Protein AF-X0SKN0-F1 (afdb_monomer)

Sequence (268 aa):
NGTETKIHTSCSQPIGVGSVFGDFEVTAGESEKGGPLCRIGTPPPPDGECAECEGGLTSLTLKYLADPSTTDHIVVTDKGGKKVLFDDTVTGGETFSFVGQDKGGKMGAEIKVYSNGTETKIHTSCSQPIGVGSVFGDFEVTAGESEKGGPLCRIGTPPPPDGECAECEGGLTSLTLKYLADPSTTDHIVVTDKGGGKVLFDDTVTGGETFSFVGQDRGGKMGAEIKVYSNGMETKIHTSCSQPIGVGSIFGDFEVTAGESEKGGPLP

Structure (mmCIF, N/CA/C/O backbone):
data_AF-X0SKN0-F1
#
_entry.id   AF-X0SKN0-F1
#
loop_
_atom_site.group_PDB
_atom_site.id
_atom_site.type_symbol
_atom_site.label_atom_id
_atom_site.label_alt_id
_atom_site.label_comp_id
_atom_site.label_asym_id
_atom_site.label_entity_id
_atom_site.label_seq_id
_atom_site.pdbx_PDB_ins_code
_atom_site.Cartn_x
_atom_site.Cartn_y
_atom_site.Cartn_z
_atom_site.occupancy
_atom_site.B_iso_or_equiv
_atom_site.auth_seq_id
_atom_site.auth_comp_id
_atom_site.auth_asym_id
_atom_site.auth_atom_id
_atom_site.pdbx_PDB_model_num
ATOM 1 N N . ASN A 1 1 ? -7.170 18.247 42.646 1.00 44.16 1 ASN A N 1
ATOM 2 C CA . ASN A 1 1 ? -7.731 17.850 41.340 1.00 44.16 1 ASN A CA 1
ATOM 3 C C . ASN A 1 1 ? -6.837 16.788 40.746 1.00 44.16 1 ASN A C 1
ATOM 5 O O . ASN A 1 1 ? -5.765 17.137 40.279 1.00 44.16 1 ASN A O 1
ATOM 9 N N . GLY A 1 2 ? -7.211 15.515 40.871 1.00 47.25 2 GLY A N 1
ATOM 10 C CA . GLY A 1 2 ? -6.514 14.437 40.170 1.00 47.25 2 GLY A CA 1
ATOM 11 C C . GLY A 1 2 ? -7.077 14.343 38.759 1.00 47.25 2 GLY A C 1
ATOM 12 O O . GLY A 1 2 ? -8.292 14.242 38.604 1.00 47.25 2 GLY A O 1
ATOM 13 N N . THR A 1 3 ? -6.224 14.459 37.750 1.00 55.69 3 THR A N 1
ATOM 14 C CA . THR A 1 3 ? -6.568 14.158 36.361 1.00 55.69 3 THR A CA 1
ATOM 15 C C . THR A 1 3 ? -6.750 12.647 36.226 1.00 55.69 3 THR A C 1
ATOM 17 O O . THR A 1 3 ? -5.889 11.870 36.630 1.00 55.69 3 THR A O 1
ATOM 20 N N . GLU A 1 4 ? -7.910 12.224 35.729 1.00 64.94 4 GLU A N 1
ATOM 21 C CA . GLU A 1 4 ? -8.219 10.817 35.476 1.00 64.94 4 GLU A CA 1
ATOM 22 C C . GLU A 1 4 ? -7.637 10.427 34.110 1.00 64.94 4 GLU A C 1
ATOM 24 O O . GLU A 1 4 ? -8.127 10.880 33.077 1.00 64.94 4 GLU A O 1
ATOM 29 N N . THR A 1 5 ? -6.591 9.601 34.097 1.00 65.81 5 THR A N 1
ATOM 30 C CA . THR A 1 5 ? -6.072 8.995 32.863 1.00 65.81 5 THR A CA 1
ATOM 31 C C . THR A 1 5 ? -6.879 7.741 32.551 1.00 65.81 5 THR A C 1
ATOM 33 O O . THR A 1 5 ? -6.914 6.806 33.352 1.00 65.81 5 THR A O 1
ATOM 36 N N . LYS A 1 6 ? -7.521 7.704 31.380 1.00 69.56 6 LYS A N 1
ATOM 37 C CA . LYS A 1 6 ? -8.265 6.535 30.897 1.00 69.56 6 LYS A CA 1
ATOM 38 C C . LYS A 1 6 ? -7.428 5.793 29.868 1.00 69.56 6 LYS A C 1
ATOM 40 O O . LYS A 1 6 ? -6.974 6.385 28.897 1.00 69.56 6 LYS A O 1
ATOM 45 N N . ILE A 1 7 ? -7.245 4.499 30.098 1.00 65.50 7 ILE A N 1
ATOM 46 C CA . ILE A 1 7 ? -6.566 3.587 29.179 1.00 65.50 7 ILE A CA 1
ATOM 47 C C . ILE A 1 7 ? -7.633 2.636 28.643 1.00 65.50 7 ILE A C 1
ATOM 49 O O . ILE A 1 7 ? -8.263 1.905 29.411 1.00 65.50 7 ILE A O 1
ATOM 53 N N . HIS A 1 8 ? -7.880 2.675 27.337 1.00 56.84 8 HIS A N 1
ATOM 54 C CA . HIS A 1 8 ? -8.876 1.824 26.694 1.00 56.84 8 HIS A CA 1
ATOM 55 C C . HIS A 1 8 ? -8.308 0.406 26.514 1.00 56.84 8 HIS A C 1
ATOM 57 O O . HIS A 1 8 ? -7.532 0.146 25.605 1.00 56.84 8 HIS A O 1
ATOM 63 N N . THR A 1 9 ? -8.699 -0.537 27.377 1.00 56.78 9 THR A N 1
ATOM 64 C CA . THR A 1 9 ? -8.223 -1.940 27.348 1.00 56.78 9 THR A CA 1
ATOM 65 C C . THR A 1 9 ? -9.082 -2.871 26.491 1.00 56.78 9 THR A C 1
ATOM 67 O O . THR A 1 9 ? -8.822 -4.067 26.404 1.00 56.78 9 THR A O 1
ATOM 70 N N . SER A 1 10 ? -10.120 -2.343 25.841 1.00 52.56 10 SER A N 1
ATOM 71 C CA . SER A 1 10 ? -11.044 -3.121 25.007 1.00 52.56 10 SER A CA 1
ATOM 72 C C . SER A 1 10 ? -10.527 -3.389 23.590 1.00 52.56 10 SER A C 1
ATOM 74 O O . SER A 1 10 ? -11.289 -3.888 22.766 1.00 52.56 10 SER A O 1
ATOM 76 N N . CYS A 1 11 ? -9.278 -3.010 23.283 1.00 50.22 11 CYS A N 1
ATOM 77 C CA . CYS A 1 11 ? -8.692 -3.027 21.933 1.00 50.22 11 CYS A CA 1
ATOM 78 C C . CYS A 1 11 ? -9.498 -2.221 20.891 1.00 50.22 11 CYS A C 1
ATOM 80 O O . CYS A 1 11 ? -9.285 -2.364 19.694 1.00 50.22 11 CYS A O 1
ATOM 82 N N . SER A 1 12 ? -10.433 -1.373 21.338 1.00 46.38 12 SER A N 1
ATOM 83 C CA . SER A 1 12 ? -11.205 -0.469 20.470 1.00 46.38 12 SER A CA 1
ATOM 84 C C . SER A 1 12 ? -10.400 0.744 20.002 1.00 46.38 12 SER A C 1
ATOM 86 O O . SER A 1 12 ? -10.791 1.407 19.048 1.00 46.38 12 SER A O 1
ATOM 88 N N . GLN A 1 13 ? -9.279 1.008 20.671 1.00 46.75 13 GLN A N 1
ATOM 89 C CA . GLN A 1 13 ? -8.251 1.965 20.293 1.00 46.75 13 GLN A CA 1
ATOM 90 C C . GLN A 1 13 ? -6.891 1.260 20.396 1.00 46.75 13 GLN A C 1
ATOM 92 O O . GLN A 1 13 ? -6.754 0.356 21.232 1.00 46.75 13 GLN A O 1
ATOM 97 N N . PRO A 1 14 ? -5.902 1.633 19.565 1.00 53.16 14 PRO A N 1
ATOM 98 C CA . PRO A 1 14 ? -4.576 1.028 19.597 1.00 53.16 14 PRO A CA 1
ATOM 99 C C . PRO A 1 14 ? -3.925 1.146 20.973 1.00 53.16 14 PRO A C 1
ATOM 101 O O . PRO A 1 14 ? -3.897 2.216 21.578 1.00 53.16 14 PRO A O 1
ATOM 104 N N . ILE A 1 15 ? -3.364 0.039 21.447 1.00 54.22 15 ILE A N 1
ATOM 105 C CA . ILE A 1 15 ? -2.531 -0.004 22.643 1.00 54.22 15 ILE A CA 1
ATOM 106 C C . ILE A 1 15 ? -1.384 -0.976 22.380 1.00 54.22 15 ILE A C 1
ATOM 108 O O . ILE A 1 15 ? -1.606 -2.119 21.990 1.00 54.22 15 ILE A O 1
ATOM 112 N N . GLY A 1 16 ? -0.155 -0.504 22.543 1.00 59.97 16 GLY A N 1
ATOM 113 C CA . GLY A 1 16 ? 1.061 -1.263 22.280 1.00 59.97 16 GLY A CA 1
ATOM 114 C C . GLY A 1 16 ? 2.186 -0.823 23.206 1.00 59.97 16 GLY A C 1
ATOM 115 O O . GLY A 1 16 ? 2.059 0.162 23.933 1.00 59.97 16 GLY A O 1
ATOM 116 N N . VAL A 1 17 ? 3.307 -1.539 23.190 1.00 55.16 17 VAL A N 1
ATOM 117 C CA . VAL A 1 17 ? 4.497 -1.103 23.930 1.00 55.16 17 VAL A CA 1
ATOM 118 C C . VAL A 1 17 ? 4.959 0.251 23.370 1.00 55.16 17 VAL A C 1
ATOM 120 O O . VAL A 1 17 ? 5.082 0.422 22.158 1.00 55.16 17 VAL A O 1
ATOM 123 N N . GLY A 1 18 ? 5.187 1.230 24.242 1.00 53.19 18 GLY A N 1
ATOM 124 C CA . GLY A 1 18 ? 5.489 2.620 23.897 1.00 53.19 18 GLY A CA 1
ATOM 125 C C . GLY A 1 18 ? 4.272 3.551 23.799 1.00 53.19 18 GLY A C 1
ATOM 126 O O . GLY A 1 18 ? 4.463 4.753 23.648 1.00 53.19 18 GLY A O 1
ATOM 127 N N . SER A 1 19 ? 3.030 3.054 23.904 1.00 66.12 19 SER A N 1
ATOM 128 C CA . SER A 1 19 ? 1.845 3.928 23.959 1.00 66.12 19 SER A CA 1
ATOM 129 C C . SER A 1 19 ? 1.846 4.781 25.231 1.00 66.12 19 SER A C 1
ATOM 131 O O . SER A 1 19 ? 2.038 4.248 26.325 1.00 66.12 19 SER A O 1
ATOM 133 N N . VAL A 1 20 ? 1.580 6.085 25.101 1.00 69.44 20 VAL A N 1
ATOM 134 C CA . VAL A 1 20 ? 1.558 7.036 26.225 1.00 69.44 20 VAL A CA 1
ATOM 135 C C . VAL A 1 20 ? 0.127 7.475 26.538 1.00 69.44 20 VAL A C 1
ATOM 137 O O . VAL A 1 20 ? -0.585 7.968 25.668 1.00 69.44 20 VAL A O 1
ATOM 140 N N . PHE A 1 21 ? -0.287 7.335 27.798 1.00 68.88 21 PHE A N 1
ATOM 141 C CA . PHE A 1 21 ? -1.571 7.800 28.321 1.00 68.88 21 PHE A CA 1
ATOM 142 C C . PHE A 1 21 ? -1.323 8.742 29.504 1.00 68.88 21 PHE A C 1
ATOM 144 O O . PHE A 1 21 ? -1.021 8.303 30.617 1.00 68.88 21 PHE A O 1
ATOM 151 N N . GLY A 1 22 ? -1.446 10.052 29.278 1.00 76.81 22 GLY A N 1
ATOM 152 C CA . GLY A 1 22 ? -1.053 11.055 30.272 1.00 76.81 22 GLY A CA 1
ATOM 153 C C . GLY A 1 22 ? 0.434 10.922 30.619 1.00 76.81 22 GLY A C 1
ATOM 154 O O . GLY A 1 22 ? 1.275 10.995 29.732 1.00 76.81 22 GLY A O 1
ATOM 155 N N . ASP A 1 23 ? 0.743 10.674 31.893 1.00 77.81 23 ASP A N 1
ATOM 156 C CA . ASP A 1 23 ? 2.120 10.520 32.391 1.00 77.81 23 ASP A CA 1
ATOM 157 C 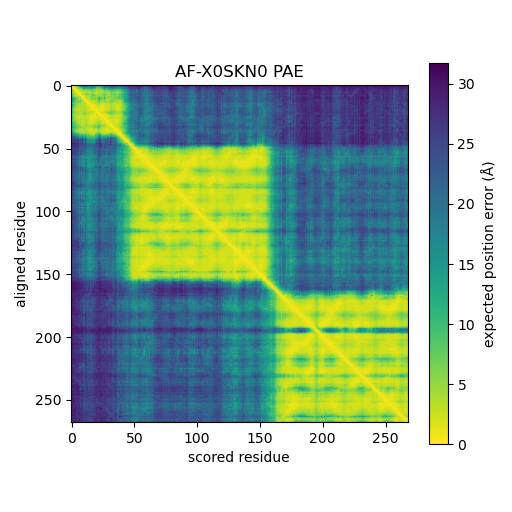C . ASP A 1 23 ? 2.635 9.061 32.355 1.00 77.81 23 ASP A C 1
ATOM 159 O O . ASP A 1 23 ? 3.695 8.764 32.908 1.00 77.81 23 ASP A O 1
ATOM 163 N N . PHE A 1 24 ? 1.879 8.127 31.762 1.00 66.50 24 PHE A N 1
ATOM 164 C CA . PHE A 1 24 ? 2.184 6.692 31.785 1.00 66.50 24 PHE A CA 1
ATOM 165 C C . PHE A 1 24 ? 2.519 6.149 30.398 1.00 66.50 24 PHE A C 1
ATOM 167 O O . PHE A 1 24 ? 1.773 6.376 29.452 1.00 66.50 24 PHE A O 1
ATOM 174 N N . GLU A 1 25 ? 3.590 5.360 30.303 1.00 69.88 25 GLU A N 1
ATOM 175 C CA . GLU A 1 25 ? 3.977 4.608 29.105 1.00 69.88 25 GLU A CA 1
ATOM 176 C C . GLU A 1 25 ? 3.678 3.114 29.297 1.00 69.88 25 GLU A C 1
ATOM 178 O O . GLU A 1 25 ? 3.999 2.520 30.331 1.00 69.88 25 GLU A O 1
ATOM 183 N N . VAL A 1 26 ? 3.080 2.487 28.287 1.00 66.06 26 VAL A N 1
ATOM 184 C CA . VAL A 1 26 ? 2.870 1.039 28.243 1.00 66.06 26 VAL A CA 1
ATOM 185 C C . VAL A 1 26 ? 4.205 0.356 27.953 1.00 66.06 26 VAL A C 1
ATOM 187 O O . VAL A 1 26 ? 4.740 0.465 26.858 1.00 66.06 26 VAL A O 1
ATOM 190 N N . THR A 1 27 ? 4.756 -0.379 28.917 1.00 59.44 27 THR A N 1
ATOM 191 C CA . THR A 1 27 ? 6.060 -1.057 28.764 1.00 59.44 27 THR A CA 1
ATOM 192 C C . THR A 1 27 ? 5.947 -2.545 28.420 1.00 59.44 27 THR A C 1
ATOM 194 O O . THR A 1 27 ? 6.915 -3.133 27.943 1.00 59.44 27 THR A O 1
ATOM 197 N N . ALA A 1 28 ? 4.772 -3.148 28.631 1.00 52.78 28 ALA A N 1
ATOM 198 C CA . ALA A 1 28 ? 4.413 -4.518 28.257 1.00 52.78 28 ALA A CA 1
ATOM 199 C C . ALA A 1 28 ? 2.884 -4.710 28.348 1.00 52.78 28 ALA A C 1
ATOM 201 O O . ALA A 1 28 ? 2.211 -3.987 29.084 1.00 52.78 28 ALA A O 1
ATOM 202 N N . GLY A 1 29 ? 2.342 -5.710 27.653 1.00 56.25 29 GLY A N 1
ATOM 203 C CA . GLY A 1 29 ? 0.956 -6.167 27.802 1.00 56.25 29 GLY A CA 1
ATOM 204 C C . GLY A 1 29 ? 0.677 -7.386 26.925 1.00 56.25 29 GLY A C 1
ATOM 205 O O . GLY A 1 29 ? 1.518 -7.753 26.113 1.00 56.25 29 GLY A O 1
ATOM 206 N N . GLU A 1 30 ? -0.490 -8.007 27.075 1.00 48.72 30 GLU A N 1
ATOM 207 C CA . GLU A 1 30 ? -0.911 -9.166 26.278 1.00 48.72 30 GLU A CA 1
ATOM 208 C C . GLU A 1 30 ? -2.415 -9.072 25.983 1.00 48.72 30 GLU A C 1
ATOM 210 O O . GLU A 1 30 ? -3.206 -8.695 26.850 1.00 48.72 30 GLU A O 1
ATOM 215 N N . SER A 1 31 ? -2.802 -9.382 24.748 1.00 48.69 31 SER A N 1
ATOM 216 C CA . SER A 1 31 ? -4.187 -9.513 24.305 1.00 48.69 31 SER A CA 1
ATOM 217 C C . SER A 1 31 ? -4.683 -10.937 24.541 1.00 48.69 31 SER A C 1
ATOM 219 O O . SER A 1 31 ? -3.979 -11.900 24.251 1.00 48.69 31 SER A O 1
ATOM 221 N N . GLU A 1 32 ? -5.939 -11.079 24.977 1.00 42.44 32 GLU A N 1
ATOM 222 C CA . GLU A 1 32 ? -6.577 -12.382 25.234 1.00 42.44 32 GLU A CA 1
ATOM 223 C C . GLU A 1 32 ? -6.526 -13.326 24.019 1.00 42.44 32 GLU A C 1
ATOM 225 O O . GLU A 1 32 ? -6.473 -14.543 24.178 1.00 42.44 32 GLU A O 1
ATOM 230 N N . LYS A 1 33 ? -6.552 -12.769 22.802 1.00 44.50 33 LYS A N 1
ATOM 231 C CA . LYS A 1 33 ? -6.517 -13.541 21.548 1.00 44.50 33 LYS A CA 1
ATOM 232 C C . LYS A 1 33 ? -5.361 -13.176 20.621 1.00 44.50 33 LYS A C 1
ATOM 234 O O . LYS A 1 33 ? -5.070 -13.954 19.724 1.00 44.50 33 LYS A O 1
ATOM 239 N N . GLY A 1 34 ? -4.751 -12.008 20.819 1.00 42.84 34 GLY A N 1
ATOM 240 C CA . GLY A 1 34 ? -3.681 -11.483 19.964 1.00 42.84 34 GLY A CA 1
ATOM 241 C C . GLY A 1 34 ? -2.270 -11.696 20.511 1.00 42.84 34 GLY A C 1
ATOM 242 O O . GLY A 1 34 ? -1.317 -11.280 19.869 1.00 42.84 34 GLY A O 1
ATOM 243 N N . GLY A 1 35 ? -2.112 -12.308 21.690 1.00 47.38 35 GLY A N 1
ATOM 244 C CA . GLY A 1 35 ? -0.790 -12.503 22.286 1.00 47.38 35 GLY A CA 1
ATOM 245 C C . GLY A 1 35 ? -0.130 -11.185 22.724 1.00 47.38 35 GLY A C 1
ATOM 246 O O . GLY A 1 35 ? -0.832 -10.198 22.974 1.00 47.38 35 GLY A O 1
ATOM 247 N N . PRO A 1 36 ? 1.203 -11.159 22.917 1.00 45.44 36 PRO A N 1
ATOM 248 C CA . PRO A 1 36 ? 1.911 -10.008 23.476 1.00 45.44 36 PRO A CA 1
ATOM 249 C C . PRO A 1 36 ? 1.700 -8.725 22.664 1.00 45.44 36 PRO A C 1
ATOM 251 O O . PRO A 1 36 ? 1.782 -8.732 21.441 1.00 45.44 36 PRO A O 1
ATOM 254 N N . LEU A 1 37 ? 1.489 -7.598 23.347 1.00 50.62 37 LEU A N 1
ATOM 255 C CA . LEU A 1 37 ? 1.414 -6.285 22.715 1.00 50.62 37 LEU A CA 1
ATOM 256 C C . LEU A 1 37 ? 2.763 -5.949 22.067 1.00 50.62 37 LEU A C 1
ATOM 258 O O . LEU A 1 37 ? 3.792 -5.883 22.742 1.00 50.62 37 LEU A O 1
ATOM 262 N N . CYS A 1 38 ? 2.756 -5.701 20.761 1.00 50.91 38 CYS A N 1
ATOM 263 C CA . CYS A 1 38 ? 3.938 -5.251 20.034 1.00 50.91 38 CYS A CA 1
ATOM 264 C C . CYS A 1 38 ? 4.231 -3.771 20.308 1.00 50.91 38 CYS A C 1
ATOM 266 O O . CYS A 1 38 ? 3.360 -3.014 20.751 1.00 50.91 38 CYS A O 1
ATOM 268 N N . ARG A 1 39 ? 5.465 -3.335 20.021 1.00 48.47 39 ARG A N 1
ATOM 269 C CA . ARG A 1 39 ? 5.794 -1.907 20.043 1.00 48.47 39 ARG A CA 1
ATOM 270 C C . ARG A 1 39 ? 5.063 -1.211 18.902 1.00 48.47 39 ARG A C 1
ATOM 272 O O . ARG A 1 39 ? 5.079 -1.712 17.773 1.00 48.47 39 ARG A O 1
ATOM 279 N N . ILE A 1 40 ? 4.463 -0.056 19.168 1.00 49.50 40 ILE A N 1
ATOM 280 C CA . ILE A 1 40 ? 3.946 0.776 18.077 1.00 49.50 40 ILE A CA 1
ATOM 281 C C . ILE A 1 40 ? 5.147 1.211 17.221 1.00 49.50 40 ILE A C 1
ATOM 283 O O . ILE A 1 40 ? 6.126 1.738 17.747 1.00 49.50 40 ILE A O 1
ATOM 287 N N . GLY A 1 41 ? 5.112 0.886 15.924 1.00 45.31 41 GLY A N 1
ATOM 288 C CA . GLY A 1 41 ? 6.206 1.149 14.980 1.00 45.31 41 GLY A CA 1
ATOM 289 C C . GLY A 1 41 ? 7.328 0.097 14.914 1.00 45.31 41 GLY A C 1
ATOM 290 O O . GLY A 1 41 ? 8.400 0.405 14.396 1.00 45.31 41 GLY A O 1
ATOM 291 N N . THR A 1 42 ? 7.142 -1.132 15.424 1.00 40.78 42 THR A N 1
ATOM 292 C CA . THR A 1 42 ? 8.129 -2.215 15.187 1.00 40.78 42 THR A CA 1
ATOM 293 C C . THR A 1 42 ? 8.034 -2.734 13.743 1.00 40.78 42 THR A C 1
ATOM 295 O O . THR A 1 42 ? 6.914 -2.931 13.270 1.00 40.78 42 THR A O 1
ATOM 298 N N . PRO A 1 43 ? 9.160 -2.997 13.044 1.00 44.47 43 PRO A N 1
ATOM 299 C CA . PRO A 1 43 ? 9.149 -3.714 11.767 1.00 44.47 43 PRO A CA 1
ATOM 300 C C . PRO A 1 43 ? 8.507 -5.109 11.905 1.00 44.47 43 PRO A C 1
ATOM 302 O O . PRO A 1 43 ? 8.499 -5.659 13.011 1.00 44.47 43 PRO A O 1
ATOM 305 N N . PRO A 1 44 ? 7.965 -5.665 10.801 1.00 46.19 44 PRO A N 1
ATOM 306 C CA . PRO A 1 44 ? 7.206 -6.913 10.814 1.00 46.19 44 PRO A CA 1
ATOM 307 C C . PRO A 1 44 ? 8.006 -8.088 11.403 1.00 46.19 44 PRO A C 1
ATOM 309 O O . PRO A 1 44 ? 9.243 -8.050 11.399 1.00 46.19 44 PRO A O 1
ATOM 312 N N . PRO A 1 45 ? 7.316 -9.132 11.909 1.00 44.94 45 PRO A N 1
ATOM 313 C CA . PRO A 1 45 ? 7.966 -10.327 12.432 1.00 44.94 45 PRO A CA 1
ATOM 314 C C . PRO A 1 45 ? 8.917 -10.922 11.382 1.00 44.94 45 PRO A C 1
ATOM 316 O O . PRO A 1 45 ? 8.596 -10.888 10.194 1.00 44.94 45 PRO A O 1
ATOM 319 N N . PRO A 1 46 ? 10.076 -11.466 11.788 1.00 44.19 46 PRO A N 1
ATOM 320 C CA . PRO A 1 46 ? 11.014 -12.080 10.856 1.00 44.19 46 PRO A CA 1
ATOM 321 C C . PRO A 1 46 ? 10.368 -13.296 10.174 1.00 44.19 46 PRO A C 1
ATOM 323 O O . PRO A 1 46 ? 10.064 -14.261 10.865 1.00 44.19 46 PRO A O 1
ATOM 326 N N . ASP A 1 47 ? 10.151 -13.193 8.856 1.00 48.12 47 ASP A N 1
ATOM 327 C CA . ASP A 1 47 ? 9.951 -14.162 7.750 1.00 48.12 47 ASP A CA 1
ATOM 328 C C . ASP A 1 47 ? 9.455 -15.611 8.013 1.00 48.12 47 ASP A C 1
ATOM 330 O O . ASP A 1 47 ? 9.576 -16.469 7.142 1.00 48.12 47 ASP A O 1
ATOM 334 N N . GLY A 1 48 ? 8.874 -15.921 9.171 1.00 49.38 48 GLY A N 1
ATOM 335 C CA . GLY A 1 48 ? 8.407 -17.266 9.534 1.00 49.38 48 GLY A CA 1
ATOM 336 C C . GLY A 1 48 ? 6.961 -17.342 10.025 1.00 49.38 48 GLY A C 1
ATOM 337 O O . GLY A 1 48 ? 6.446 -18.444 10.183 1.00 49.38 48 GLY A O 1
ATOM 338 N N . GLU A 1 49 ? 6.299 -16.206 10.263 1.00 63.81 49 GLU A N 1
ATOM 339 C CA . GLU A 1 49 ? 4.932 -16.148 10.815 1.00 63.81 49 GLU A CA 1
ATOM 340 C C . GLU A 1 49 ? 4.084 -15.033 10.176 1.00 63.81 49 GLU A C 1
ATOM 342 O O . GLU A 1 49 ? 3.239 -14.423 10.827 1.00 63.81 49 GLU A O 1
ATOM 347 N N . CYS A 1 50 ? 4.326 -14.722 8.904 1.00 69.12 50 CYS A N 1
ATOM 348 C CA . CYS A 1 50 ? 3.413 -13.895 8.122 1.00 69.12 50 CYS A CA 1
ATOM 349 C C . CYS A 1 50 ? 2.747 -14.753 7.043 1.00 69.12 50 CYS A C 1
ATOM 351 O O . CYS A 1 50 ? 3.314 -15.757 6.606 1.00 69.12 50 CYS A O 1
ATOM 353 N N . ALA A 1 51 ? 1.562 -14.353 6.595 1.00 68.62 51 ALA A N 1
ATOM 354 C CA . ALA A 1 51 ? 0.905 -14.955 5.446 1.00 68.62 51 ALA A CA 1
ATOM 355 C C . ALA A 1 51 ? 0.297 -13.888 4.533 1.00 68.62 51 ALA A C 1
ATOM 357 O O . ALA A 1 51 ? 0.172 -12.707 4.882 1.00 68.62 51 ALA A O 1
ATOM 358 N N . GLU A 1 52 ? -0.109 -14.330 3.346 1.00 73.56 52 GLU A N 1
ATOM 359 C CA . GLU A 1 52 ? -1.001 -13.557 2.494 1.00 73.56 52 GLU A CA 1
ATOM 360 C C . GLU A 1 52 ? -2.328 -13.280 3.214 1.00 73.56 52 GLU A C 1
ATOM 362 O O . GLU A 1 52 ? -2.770 -14.010 4.107 1.00 73.56 52 GLU A O 1
ATOM 367 N N . CYS A 1 53 ? -2.982 -12.192 2.814 1.00 79.31 53 CYS A N 1
ATOM 368 C CA . CYS A 1 53 ? -4.276 -11.821 3.360 1.00 79.31 53 CYS A CA 1
ATOM 369 C C . CYS A 1 53 ? -5.298 -12.938 3.081 1.00 79.31 53 CYS A C 1
ATOM 371 O O . CYS A 1 53 ? -5.641 -13.189 1.928 1.00 79.31 53 CYS A O 1
ATOM 373 N N . GLU A 1 54 ? -5.864 -13.553 4.125 1.00 79.38 54 GLU A N 1
ATOM 374 C CA . GLU A 1 54 ? -6.956 -14.520 3.975 1.00 79.38 54 GLU A CA 1
ATOM 375 C C . GLU A 1 54 ? -8.109 -14.251 4.958 1.00 79.38 54 GLU A C 1
ATOM 377 O O . GLU A 1 54 ? -7.925 -14.004 6.150 1.00 79.38 54 GLU A O 1
ATOM 382 N N . GLY A 1 55 ? -9.350 -14.325 4.465 1.00 80.50 55 GLY A N 1
ATOM 383 C CA . GLY A 1 55 ? -10.557 -14.198 5.293 1.00 80.50 55 GLY A CA 1
ATOM 384 C C . GLY A 1 55 ? -10.983 -12.759 5.606 1.00 80.50 55 GLY A C 1
ATOM 385 O O . GLY A 1 55 ? -12.044 -12.558 6.201 1.00 80.50 55 GLY A O 1
ATOM 386 N N . GLY A 1 56 ? -10.234 -11.767 5.133 1.00 85.81 56 GLY A N 1
ATOM 387 C CA . GLY A 1 56 ? -10.467 -10.343 5.367 1.00 85.81 56 GLY A CA 1
ATOM 388 C C . GLY A 1 56 ? -9.643 -9.808 6.535 1.00 85.81 56 GLY A C 1
ATOM 389 O O . GLY A 1 56 ? -9.344 -10.535 7.482 1.00 85.81 56 GLY A O 1
ATOM 390 N N . LEU A 1 57 ? -9.292 -8.527 6.462 1.00 90.12 57 LEU A N 1
ATOM 391 C CA . LEU A 1 57 ? -8.453 -7.865 7.453 1.00 90.12 57 LEU A CA 1
ATOM 392 C C . LEU A 1 57 ? -9.196 -7.613 8.759 1.00 90.12 57 LEU A C 1
ATOM 394 O O . LEU A 1 57 ? -10.365 -7.207 8.767 1.00 90.12 57 LEU A O 1
ATOM 398 N N . THR A 1 58 ? -8.480 -7.828 9.855 1.00 87.38 58 THR A N 1
ATOM 399 C CA . THR A 1 58 ? -8.919 -7.599 11.232 1.00 87.38 58 THR A CA 1
ATOM 400 C C . THR A 1 58 ? -8.188 -6.422 11.872 1.00 87.38 58 THR A C 1
ATOM 402 O O . THR A 1 58 ? -8.797 -5.690 12.654 1.00 87.38 58 THR A O 1
ATOM 405 N N . SER A 1 59 ? -6.931 -6.174 11.490 1.00 88.75 59 SER A N 1
ATOM 406 C CA . SER A 1 59 ? -6.141 -5.009 11.909 1.00 88.75 59 SER A CA 1
ATOM 407 C C . SER A 1 59 ? -5.314 -4.441 10.748 1.00 88.75 59 SER A C 1
ATOM 409 O O . SER A 1 59 ? -4.940 -5.163 9.823 1.00 88.75 59 SER A O 1
ATOM 411 N N . LEU A 1 60 ? -5.047 -3.136 10.789 1.00 86.94 60 LEU A N 1
ATOM 412 C CA . LEU A 1 60 ? -4.133 -2.435 9.888 1.00 86.94 60 LEU A CA 1
ATOM 413 C C . LEU A 1 60 ? -3.399 -1.353 10.670 1.00 86.94 60 LEU A C 1
ATOM 415 O O . LEU A 1 60 ? -3.990 -0.674 11.511 1.00 86.94 60 LEU A O 1
ATOM 419 N N . THR A 1 61 ? -2.130 -1.173 10.330 1.00 87.81 61 THR A N 1
ATOM 420 C CA . THR A 1 61 ? -1.309 -0.032 10.725 1.00 87.81 61 THR A CA 1
ATOM 421 C C . THR A 1 61 ? -0.878 0.692 9.467 1.00 87.81 61 THR A C 1
ATOM 423 O O . THR A 1 61 ? -0.262 0.095 8.582 1.00 87.81 61 THR A O 1
ATOM 426 N N . LEU A 1 62 ? -1.198 1.978 9.394 1.00 88.19 62 LEU A N 1
ATOM 427 C CA . LEU A 1 62 ? -0.823 2.853 8.296 1.00 88.19 62 LEU A CA 1
ATOM 428 C C . LEU A 1 62 ? 0.205 3.871 8.780 1.00 88.19 62 LEU A C 1
ATOM 430 O O . LEU A 1 62 ? 0.116 4.359 9.903 1.00 88.19 62 LEU A O 1
ATOM 434 N N . LYS A 1 63 ? 1.165 4.202 7.925 1.00 88.56 63 LYS A N 1
ATOM 435 C CA . LYS A 1 63 ? 2.043 5.360 8.065 1.00 88.56 63 LYS A CA 1
ATOM 436 C C . LYS A 1 63 ? 1.518 6.475 7.179 1.00 88.56 63 LYS A C 1
ATOM 438 O O . LYS A 1 63 ? 1.282 6.238 5.998 1.00 88.56 63 LYS A O 1
ATOM 443 N N . TYR A 1 64 ? 1.356 7.671 7.732 1.00 92.69 64 TYR A N 1
ATOM 444 C CA . TYR A 1 64 ? 1.029 8.854 6.944 1.00 92.69 64 TYR A CA 1
ATOM 445 C C . TYR A 1 64 ? 2.302 9.382 6.275 1.00 92.69 64 TYR A C 1
ATOM 447 O O . TYR A 1 64 ? 3.264 9.725 6.954 1.00 92.69 64 TYR A O 1
ATOM 455 N N . LEU A 1 65 ? 2.339 9.415 4.946 1.00 85.38 65 LEU A N 1
ATOM 456 C CA . LEU A 1 65 ? 3.534 9.728 4.154 1.00 85.38 65 LEU A CA 1
ATOM 457 C C . LEU A 1 65 ? 3.753 11.231 3.917 1.00 85.38 65 LEU A C 1
ATOM 459 O O . LEU A 1 65 ? 4.679 11.606 3.201 1.00 85.38 65 LEU A O 1
ATOM 463 N N . ALA A 1 66 ? 2.941 12.101 4.520 1.00 84.31 66 ALA A N 1
ATOM 464 C CA . ALA A 1 66 ? 3.156 13.542 4.440 1.00 84.31 66 ALA A CA 1
ATOM 465 C C . ALA A 1 66 ? 4.470 13.985 5.111 1.00 84.31 66 ALA A C 1
ATOM 467 O O . ALA A 1 66 ? 5.065 13.267 5.921 1.00 84.31 66 ALA A O 1
ATOM 468 N N . ASP A 1 67 ? 4.899 15.211 4.798 1.00 87.88 67 ASP A N 1
ATOM 469 C CA . ASP A 1 67 ? 6.063 15.838 5.427 1.00 87.88 67 ASP A CA 1
ATOM 470 C C . ASP A 1 67 ? 5.911 15.870 6.965 1.00 87.88 67 ASP A C 1
ATOM 472 O O . ASP A 1 67 ? 4.826 16.211 7.443 1.00 87.88 67 ASP A O 1
ATOM 476 N N . PRO A 1 68 ? 6.963 15.588 7.760 1.00 84.62 68 PRO A N 1
ATOM 477 C CA . PRO A 1 68 ? 6.882 15.559 9.226 1.00 84.62 68 PRO A CA 1
ATOM 478 C C . PRO A 1 68 ? 6.452 16.859 9.916 1.00 84.62 68 PRO A C 1
ATOM 480 O O . PRO A 1 68 ? 6.159 16.853 11.109 1.00 84.62 68 PRO A O 1
ATOM 483 N N . SER A 1 69 ? 6.435 17.987 9.205 1.00 87.94 69 SER A N 1
ATOM 484 C CA . SER A 1 69 ? 5.877 19.255 9.690 1.00 87.94 69 SER A CA 1
ATOM 485 C C . SER A 1 69 ? 4.380 19.425 9.401 1.00 87.94 69 SER A C 1
ATOM 487 O O . SER A 1 69 ? 3.769 20.388 9.867 1.00 87.94 69 SER A O 1
ATOM 489 N N . THR A 1 70 ? 3.784 18.505 8.641 1.00 89.38 70 THR A N 1
ATOM 490 C CA . THR A 1 70 ? 2.361 18.487 8.296 1.00 89.38 70 THR A CA 1
ATOM 491 C C . THR A 1 70 ? 1.590 17.697 9.339 1.00 89.38 70 THR A C 1
ATOM 493 O O . THR A 1 70 ? 1.940 16.567 9.656 1.00 89.38 70 THR A O 1
ATOM 496 N N . THR A 1 71 ? 0.496 18.264 9.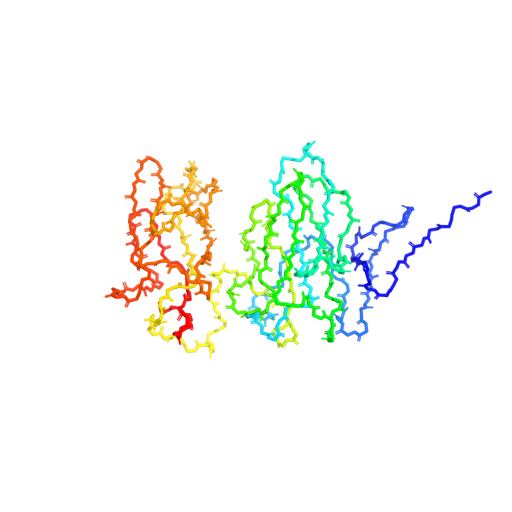826 1.00 91.81 71 THR A N 1
ATOM 497 C CA . THR A 1 71 ? -0.430 17.592 10.736 1.00 91.81 71 THR A CA 1
ATOM 498 C C . THR A 1 71 ? -1.822 17.658 10.126 1.00 91.81 71 THR A C 1
ATOM 500 O O . THR A 1 71 ? -2.231 18.723 9.661 1.00 91.81 71 THR A O 1
ATOM 503 N N . ASP A 1 72 ? -2.538 16.537 10.114 1.00 93.06 72 ASP A N 1
ATOM 504 C CA . ASP A 1 72 ? -3.867 16.444 9.511 1.00 93.06 72 ASP A CA 1
ATOM 505 C C . ASP A 1 72 ? -4.832 15.626 10.374 1.00 93.06 72 ASP A C 1
ATOM 507 O O . ASP A 1 72 ? -4.422 14.787 11.174 1.00 93.06 72 ASP A O 1
ATOM 511 N N . HIS A 1 73 ? -6.127 15.889 10.219 1.00 94.75 73 HIS A N 1
ATOM 512 C CA . HIS A 1 73 ? -7.192 15.126 10.854 1.00 94.75 73 HIS A CA 1
ATOM 513 C C . HIS A 1 73 ? -7.573 13.940 9.967 1.00 94.75 73 HIS A C 1
ATOM 515 O O . HIS A 1 73 ? -8.170 14.110 8.903 1.00 94.75 73 HIS A O 1
ATOM 521 N N . ILE A 1 74 ? -7.219 12.734 10.412 1.00 93.81 74 ILE A N 1
ATOM 522 C CA . ILE A 1 74 ? -7.440 11.494 9.675 1.00 93.81 74 ILE A CA 1
ATOM 523 C C . ILE A 1 74 ? -8.660 10.772 10.231 1.00 93.81 74 ILE A C 1
ATOM 525 O O . ILE A 1 74 ? -8.720 10.430 11.413 1.00 93.81 74 ILE A O 1
ATOM 529 N N . VAL A 1 75 ? -9.600 10.451 9.340 1.00 95.56 75 VAL A N 1
ATOM 530 C CA . VAL A 1 75 ? -10.785 9.655 9.676 1.00 95.56 75 VAL A CA 1
ATOM 531 C C . VAL A 1 75 ? -10.832 8.399 8.817 1.00 95.56 75 VAL A C 1
ATOM 533 O O . VAL A 1 75 ? -10.899 8.473 7.591 1.00 95.56 75 VAL A O 1
ATOM 536 N N . VAL A 1 76 ? -10.854 7.230 9.453 1.00 95.56 76 VAL A N 1
ATOM 537 C CA . VAL A 1 76 ? -11.026 5.936 8.785 1.00 95.56 76 VAL A CA 1
ATOM 538 C C . VAL A 1 76 ? -12.424 5.412 9.052 1.00 95.56 76 VAL A C 1
ATOM 540 O O . VAL A 1 76 ? -12.852 5.293 10.201 1.00 95.56 76 VAL A O 1
ATOM 543 N N . THR A 1 77 ? -13.135 5.044 7.991 1.00 94.50 77 THR A N 1
ATOM 544 C CA . THR A 1 77 ? -14.488 4.489 8.074 1.00 94.50 77 THR A CA 1
ATOM 545 C C . THR A 1 77 ? -14.632 3.189 7.297 1.00 94.50 77 THR A C 1
ATOM 547 O O . THR A 1 77 ? -13.832 2.879 6.414 1.00 94.50 77 THR A O 1
ATOM 550 N N . ASP A 1 78 ? -15.675 2.420 7.607 1.00 91.69 78 ASP A N 1
ATOM 551 C CA . ASP A 1 78 ? -16.101 1.309 6.758 1.00 91.69 78 ASP A CA 1
ATOM 552 C C . ASP A 1 78 ? -16.568 1.798 5.374 1.00 91.69 78 ASP A C 1
ATOM 554 O O . ASP A 1 78 ? -16.877 2.972 5.168 1.00 91.69 78 ASP A O 1
ATOM 558 N N . LYS A 1 79 ? -16.713 0.876 4.415 1.00 86.69 79 LYS A N 1
ATOM 559 C CA . LYS A 1 79 ? -17.229 1.165 3.063 1.00 86.69 79 LYS A CA 1
ATOM 560 C C . LYS A 1 79 ? -18.480 2.056 3.041 1.00 86.69 79 LYS A C 1
ATOM 562 O O . LYS A 1 79 ? -18.667 2.847 2.114 1.00 86.69 79 LYS A O 1
ATOM 567 N N . GLY A 1 80 ? -19.372 1.882 4.019 1.00 84.81 80 GLY A N 1
ATOM 568 C CA . GLY A 1 80 ? -20.629 2.617 4.123 1.00 84.81 80 GLY A CA 1
ATOM 569 C C . GLY A 1 80 ? -20.526 3.998 4.773 1.00 84.81 80 GLY A C 1
ATOM 570 O O . GLY A 1 80 ? -21.528 4.712 4.752 1.00 84.81 80 GLY A O 1
ATOM 571 N N . GLY A 1 81 ? -19.382 4.361 5.361 1.00 86.56 81 GLY A N 1
ATOM 572 C CA . GLY A 1 81 ? -19.217 5.578 6.160 1.00 86.56 81 GLY A CA 1
ATOM 573 C C . GLY A 1 81 ? -20.051 5.586 7.448 1.00 86.56 81 GLY A C 1
ATOM 574 O O . GLY A 1 81 ? -20.344 6.647 7.989 1.00 86.56 81 GLY A O 1
ATOM 575 N N . LYS A 1 82 ? -20.516 4.420 7.908 1.00 86.06 82 LYS A N 1
ATOM 576 C CA . LYS A 1 82 ? -21.405 4.273 9.073 1.00 86.06 82 LYS A CA 1
ATOM 577 C C . LYS A 1 82 ? -20.639 3.973 10.351 1.00 86.06 82 LYS A C 1
ATOM 579 O O . LYS A 1 82 ? -21.142 4.269 11.433 1.00 86.06 82 LYS A O 1
ATOM 584 N N . LYS A 1 83 ? -19.477 3.334 10.233 1.00 89.38 83 LYS A N 1
ATOM 585 C CA . LYS A 1 83 ? -18.613 2.969 11.352 1.00 89.38 83 LYS A CA 1
ATOM 586 C C . LYS A 1 83 ? -17.290 3.690 11.208 1.00 89.38 83 LYS A C 1
ATOM 588 O O . LYS A 1 83 ? -16.642 3.571 10.174 1.00 89.38 83 LYS A O 1
ATOM 593 N N . VAL A 1 84 ? -16.904 4.399 12.258 1.00 92.25 84 VAL A N 1
ATOM 594 C CA . VAL A 1 84 ? -15.599 5.044 12.370 1.00 92.25 84 VAL A CA 1
ATOM 595 C C . VAL A 1 84 ? -14.655 4.058 13.052 1.00 92.25 84 VAL A C 1
ATOM 597 O O . VAL A 1 84 ? -14.929 3.593 14.160 1.00 92.25 84 VAL A O 1
ATOM 600 N N . LEU A 1 85 ? -13.588 3.690 12.349 1.00 89.06 85 LEU A N 1
ATOM 601 C CA . LEU A 1 85 ? -12.542 2.779 12.816 1.00 89.06 85 LEU A CA 1
ATOM 602 C C . LEU A 1 85 ? -11.374 3.549 13.448 1.00 89.06 85 LEU A C 1
ATOM 604 O O . LEU A 1 85 ? -10.727 3.028 14.350 1.00 89.06 85 LEU A O 1
ATOM 608 N N . PHE A 1 86 ? -11.136 4.779 12.987 1.00 94.06 86 PHE A N 1
ATOM 609 C CA . PHE A 1 86 ? -10.119 5.698 13.492 1.00 94.06 86 PHE A CA 1
ATOM 610 C C . PHE A 1 86 ? -10.565 7.145 13.251 1.00 94.06 86 PHE A C 1
ATOM 612 O O . PHE A 1 86 ? -11.192 7.420 12.229 1.00 94.06 86 PHE A O 1
ATOM 619 N N . ASP A 1 87 ? -10.260 8.044 14.180 1.00 94.44 87 ASP A N 1
ATOM 620 C CA . ASP A 1 87 ? -10.583 9.473 14.117 1.00 94.44 87 ASP A CA 1
ATOM 621 C C . ASP A 1 87 ? -9.621 10.202 15.056 1.00 94.44 87 ASP A C 1
ATOM 623 O O . ASP A 1 87 ? -9.836 10.228 16.269 1.00 94.44 87 ASP A O 1
ATOM 627 N N . ASP A 1 88 ? -8.509 10.689 14.504 1.00 92.44 88 ASP A N 1
ATOM 628 C CA . ASP A 1 88 ? -7.509 11.425 15.275 1.00 92.44 88 ASP A CA 1
ATOM 629 C C . ASP A 1 88 ? -6.656 12.336 14.386 1.00 92.44 88 ASP A C 1
ATOM 631 O O . ASP A 1 88 ? -6.699 12.291 13.156 1.00 92.44 88 ASP A O 1
ATOM 635 N N . THR A 1 89 ? -5.874 13.192 15.028 1.00 90.62 89 THR A N 1
ATOM 636 C CA . THR A 1 89 ? -4.877 14.035 14.382 1.00 90.62 89 THR A CA 1
ATOM 637 C C . THR A 1 89 ? -3.557 13.280 14.260 1.00 90.62 89 THR A C 1
ATOM 639 O O . THR A 1 89 ? -3.031 12.801 15.259 1.00 90.62 89 THR A O 1
ATOM 642 N N . VAL A 1 90 ? -3.007 13.205 13.050 1.00 89.69 90 VAL A N 1
ATOM 643 C CA . VAL A 1 90 ? -1.788 12.449 12.735 1.00 89.69 90 VAL A CA 1
ATOM 644 C C . VAL A 1 90 ? -0.789 13.367 12.042 1.00 89.69 90 VAL A C 1
ATOM 646 O O . VAL A 1 90 ? -1.142 14.151 11.156 1.00 89.69 90 VAL A O 1
ATOM 649 N N . THR A 1 91 ? 0.471 13.283 12.454 1.00 91.19 91 THR A N 1
ATOM 650 C CA . THR A 1 91 ? 1.568 14.049 11.849 1.00 91.19 91 THR A CA 1
ATOM 651 C C . THR A 1 91 ? 2.219 13.253 10.717 1.00 91.19 91 THR A C 1
ATOM 653 O O . THR A 1 91 ? 2.227 12.024 10.725 1.00 91.19 91 THR A O 1
ATOM 656 N N . GLY A 1 92 ? 2.769 13.926 9.710 1.00 87.94 92 GLY A N 1
ATOM 657 C CA . GLY A 1 92 ? 3.530 13.277 8.649 1.00 87.94 92 GLY A CA 1
ATOM 658 C C . GLY A 1 92 ? 4.659 12.405 9.207 1.00 87.94 92 GLY A C 1
ATOM 659 O O . GLY A 1 92 ? 5.334 12.748 10.179 1.00 87.94 92 GLY A O 1
ATOM 660 N N . GLY A 1 93 ? 4.833 11.225 8.626 1.00 78.06 93 GLY A N 1
ATOM 661 C CA . GLY A 1 93 ? 5.741 10.183 9.095 1.00 78.06 93 GLY A CA 1
ATOM 662 C C . GLY A 1 93 ? 5.225 9.342 10.269 1.00 78.06 93 GLY A C 1
ATOM 663 O O . GLY A 1 93 ? 5.840 8.316 10.567 1.00 78.06 93 GLY A O 1
ATOM 664 N N . GLU A 1 94 ? 4.125 9.727 10.920 1.00 82.38 94 GLU A N 1
ATOM 665 C CA . GLU A 1 94 ? 3.554 8.993 12.050 1.00 82.38 94 GLU A CA 1
ATOM 666 C C . GLU A 1 94 ? 2.798 7.738 11.590 1.00 82.38 94 GLU A C 1
ATOM 668 O O . GLU A 1 94 ? 2.205 7.693 10.508 1.00 82.38 94 GLU A O 1
ATOM 673 N N . THR A 1 95 ? 2.818 6.702 12.430 1.00 84.81 95 THR A N 1
ATOM 674 C CA . THR A 1 95 ? 2.045 5.473 12.232 1.00 84.81 95 THR A CA 1
ATOM 675 C C . THR A 1 95 ? 0.847 5.423 13.162 1.00 84.81 95 THR A C 1
ATOM 677 O O . THR A 1 95 ? 0.997 5.634 14.364 1.00 84.81 95 THR A O 1
ATOM 680 N N . PHE A 1 96 ? -0.305 5.022 12.642 1.00 82.50 96 PHE A N 1
ATOM 681 C CA . PHE A 1 96 ? -1.522 4.814 13.413 1.00 82.50 96 PHE A CA 1
ATOM 682 C C . PHE A 1 96 ? -2.164 3.477 13.039 1.00 82.50 96 PHE A C 1
ATOM 684 O O . PHE A 1 96 ? -2.061 3.012 11.903 1.00 82.50 96 PHE A O 1
ATOM 691 N N . SER A 1 97 ? -2.826 2.844 14.005 1.00 86.00 97 SER A N 1
ATOM 692 C CA . SER A 1 97 ? -3.473 1.543 13.818 1.00 86.00 97 SER A CA 1
ATOM 693 C C . SER A 1 97 ? -4.972 1.629 14.051 1.00 86.00 97 SER A C 1
ATOM 695 O O . SER A 1 97 ? -5.468 2.524 14.731 1.00 86.00 97 SER A O 1
ATOM 697 N N . PHE A 1 98 ? -5.706 0.659 13.526 1.00 84.94 98 PHE A N 1
ATOM 698 C CA . PHE A 1 98 ? -7.120 0.478 13.825 1.00 84.94 98 PHE A CA 1
ATOM 699 C C . PHE A 1 98 ? -7.535 -0.970 13.583 1.00 84.94 98 PHE A C 1
ATOM 701 O O . PHE A 1 98 ? -6.861 -1.731 12.884 1.00 84.94 98 PHE A O 1
ATOM 708 N N . VAL A 1 99 ? -8.661 -1.353 14.182 1.00 85.75 99 VAL A N 1
ATOM 709 C CA . VAL A 1 99 ? -9.215 -2.707 14.093 1.00 85.75 99 VAL A CA 1
ATOM 710 C C . VAL A 1 99 ? -10.606 -2.690 13.484 1.00 85.75 99 VAL A C 1
ATOM 712 O O . VAL A 1 99 ? -11.337 -1.699 13.543 1.00 85.75 99 VAL A O 1
ATOM 715 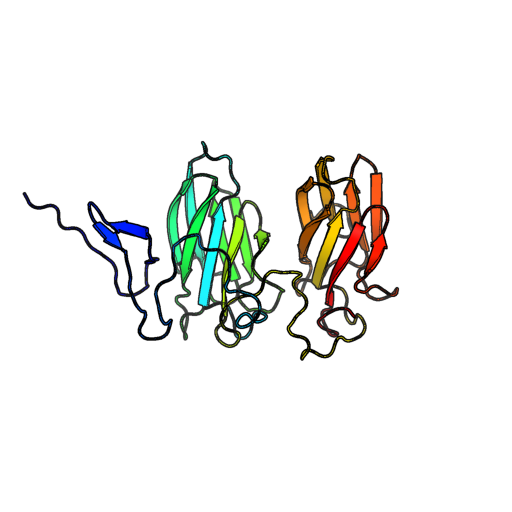N N . GLY A 1 100 ? -10.982 -3.813 12.889 1.00 83.12 100 GLY A N 1
ATOM 716 C CA . GLY A 1 100 ? -12.300 -3.997 12.323 1.00 83.12 100 GLY A CA 1
ATOM 717 C C . GLY A 1 100 ? -13.409 -4.108 13.372 1.00 83.12 100 GLY A C 1
ATOM 718 O O . GLY A 1 100 ? -13.240 -4.675 14.450 1.00 83.12 100 GLY A O 1
ATOM 719 N N . GLN A 1 101 ? -14.589 -3.588 13.030 1.00 82.94 101 GLN A N 1
ATOM 720 C CA . GLN A 1 101 ? -15.782 -3.592 13.890 1.00 82.94 101 GLN A CA 1
ATOM 721 C C . GLN A 1 101 ? -16.937 -4.440 13.321 1.00 82.94 101 GLN A C 1
ATOM 723 O O . GLN A 1 101 ? -18.078 -4.358 13.793 1.00 82.94 101 GLN A O 1
ATOM 728 N N . ASP A 1 102 ? -16.696 -5.225 12.270 1.00 82.88 102 ASP A N 1
ATOM 729 C CA . ASP A 1 102 ? -17.655 -6.210 11.768 1.00 82.88 102 ASP A CA 1
ATOM 730 C C . ASP A 1 102 ? -17.559 -7.539 12.529 1.00 82.88 102 ASP A C 1
ATOM 732 O O . ASP A 1 102 ? -16.733 -7.743 13.422 1.00 82.88 102 ASP A O 1
ATOM 736 N N . LYS A 1 103 ? -18.457 -8.471 12.195 1.00 76.50 103 LYS A N 1
ATOM 737 C CA . LYS A 1 103 ? -18.481 -9.808 12.791 1.00 76.50 103 LYS A CA 1
ATOM 738 C C . LYS A 1 103 ? -17.119 -10.489 12.604 1.00 76.50 103 LYS A C 1
ATOM 740 O O . LYS A 1 103 ? -16.649 -10.614 11.477 1.00 76.50 103 LYS A O 1
ATOM 745 N N . GLY A 1 104 ? -16.531 -10.948 13.709 1.00 70.81 104 GLY A N 1
ATOM 746 C CA . GLY A 1 104 ? -15.185 -11.533 13.724 1.00 70.81 104 GLY A CA 1
ATOM 747 C C . GLY A 1 104 ? -14.052 -10.508 13.845 1.00 70.81 104 GLY A C 1
ATOM 748 O O . GLY A 1 104 ? -12.906 -10.883 13.668 1.00 70.81 104 GLY A O 1
ATOM 749 N N . GLY A 1 105 ? -14.353 -9.234 14.134 1.00 81.19 105 GLY A N 1
ATOM 750 C CA . GLY A 1 105 ? -13.341 -8.173 14.220 1.00 81.19 105 GLY A CA 1
ATOM 751 C C . GLY A 1 105 ? -12.856 -7.687 12.854 1.00 81.19 105 GLY A C 1
ATOM 752 O O . GLY A 1 105 ? -11.781 -7.114 12.755 1.00 81.19 105 GLY A O 1
ATOM 753 N N . LYS A 1 106 ? -13.624 -7.938 11.786 1.00 86.62 106 LYS A N 1
ATOM 754 C CA . LYS A 1 106 ? -13.241 -7.613 10.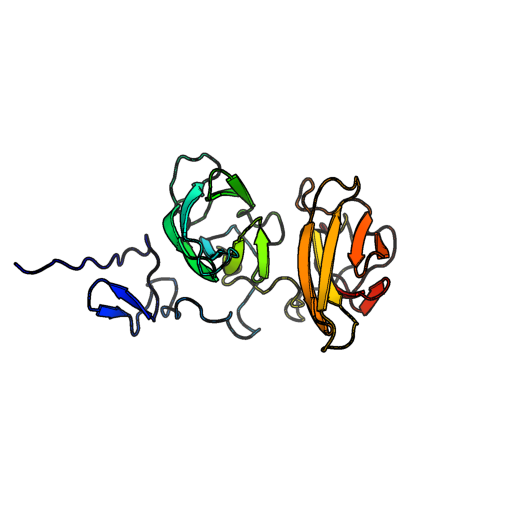404 1.00 86.62 106 LYS A CA 1
ATOM 755 C C . LYS A 1 106 ? -13.492 -6.157 10.041 1.00 86.62 106 LYS A C 1
ATOM 757 O O . LYS A 1 106 ? -14.375 -5.508 10.600 1.00 86.62 106 LYS A O 1
ATOM 762 N N . MET A 1 107 ? -12.767 -5.664 9.044 1.00 86.25 107 MET A N 1
ATOM 763 C CA . MET A 1 107 ? -12.900 -4.304 8.505 1.00 86.25 107 MET A CA 1
ATOM 764 C C . MET A 1 107 ? -13.950 -4.164 7.392 1.00 86.25 107 MET A C 1
ATOM 766 O O . MET A 1 107 ? -14.056 -3.114 6.762 1.00 86.25 107 MET A O 1
ATOM 770 N N . GLY A 1 108 ? -14.721 -5.217 7.120 1.00 86.00 108 GLY A N 1
ATOM 771 C CA . GLY A 1 108 ? -15.623 -5.265 5.973 1.00 86.00 108 GLY A CA 1
ATOM 772 C C . GLY A 1 108 ? -14.871 -5.528 4.666 1.00 86.00 108 GLY A C 1
ATOM 773 O O . GLY A 1 108 ? -13.791 -6.110 4.663 1.00 86.00 108 GLY A O 1
ATOM 774 N N . ALA A 1 109 ? -15.473 -5.163 3.532 1.00 86.81 109 ALA A N 1
ATOM 775 C CA . ALA A 1 109 ? -14.877 -5.429 2.219 1.00 86.81 109 ALA A CA 1
ATOM 776 C C . ALA A 1 109 ? -13.880 -4.355 1.754 1.00 86.81 109 ALA A C 1
ATOM 778 O O . ALA A 1 109 ? -13.067 -4.609 0.861 1.00 86.81 109 ALA A O 1
ATOM 779 N N . GLU A 1 110 ? -14.016 -3.153 2.306 1.00 91.38 110 GLU A N 1
ATOM 780 C CA . GLU A 1 110 ? -13.300 -1.937 1.938 1.00 91.38 110 GLU A CA 1
ATOM 781 C C . GLU A 1 110 ? -13.413 -0.946 3.102 1.00 91.38 110 GLU A C 1
ATOM 783 O O . GLU A 1 110 ? -14.456 -0.888 3.765 1.00 91.38 110 GLU A O 1
ATOM 788 N N . ILE A 1 111 ? -12.366 -0.156 3.307 1.00 94.25 111 ILE A N 1
ATOM 789 C CA . ILE A 1 111 ? -12.364 1.013 4.186 1.00 94.25 111 ILE A CA 1
ATOM 790 C C . ILE A 1 111 ? -12.11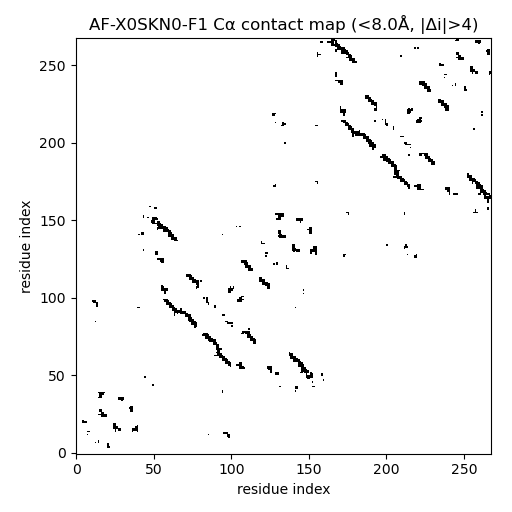6 2.276 3.367 1.00 94.25 111 ILE A C 1
ATOM 792 O O . ILE A 1 111 ? -11.573 2.231 2.259 1.00 94.25 111 ILE A O 1
ATOM 796 N N . LYS A 1 112 ? -12.494 3.409 3.946 1.00 94.25 112 LYS A N 1
ATOM 797 C CA . LYS A 1 112 ? -12.241 4.738 3.403 1.00 94.25 112 LYS A CA 1
ATOM 798 C C . LYS A 1 112 ? -11.431 5.541 4.401 1.00 94.25 112 LYS A C 1
ATOM 800 O O . LYS A 1 112 ? -11.847 5.658 5.551 1.00 94.25 112 LYS A O 1
ATOM 805 N N . VAL A 1 113 ? -10.314 6.090 3.950 1.00 95.19 113 VAL A N 1
ATOM 806 C CA . VAL A 1 113 ? -9.452 6.988 4.716 1.00 95.19 113 VAL A CA 1
ATOM 807 C C . VAL A 1 113 ? -9.663 8.400 4.187 1.00 95.19 113 VAL A C 1
ATOM 809 O O . VAL A 1 113 ? -9.508 8.641 2.991 1.00 95.19 113 VAL A O 1
ATOM 812 N N . TYR A 1 114 ? -10.054 9.314 5.065 1.00 93.50 114 TYR A N 1
ATOM 813 C CA . TYR A 1 114 ? -10.215 10.730 4.766 1.00 93.50 114 TYR A CA 1
ATOM 814 C C . TYR A 1 114 ? -9.049 11.507 5.363 1.00 93.50 114 TYR A C 1
ATOM 816 O O . TYR A 1 114 ? -8.776 11.368 6.553 1.00 93.50 114 TYR A O 1
ATOM 824 N N . SER A 1 115 ? -8.391 12.315 4.537 1.00 92.19 115 SER A N 1
ATOM 825 C CA . SER A 1 115 ? -7.271 13.183 4.916 1.00 92.19 115 SER A CA 1
ATOM 826 C C . SER A 1 115 ? -7.286 14.418 4.020 1.00 92.19 115 SER A C 1
ATOM 828 O O . SER A 1 115 ? -7.466 14.300 2.808 1.00 92.19 115 SER A O 1
ATOM 830 N N . ASN A 1 116 ? -7.211 15.614 4.611 1.00 84.62 116 ASN A N 1
ATOM 831 C CA . ASN A 1 116 ? -7.224 16.906 3.918 1.00 84.62 116 ASN A CA 1
ATOM 832 C C . ASN A 1 116 ? -8.367 17.074 2.889 1.00 84.62 116 ASN A C 1
ATOM 834 O O . ASN A 1 116 ? -8.237 17.765 1.879 1.00 84.62 116 ASN A O 1
ATOM 838 N N . GLY A 1 117 ? -9.519 16.439 3.136 1.00 78.81 117 GLY A N 1
ATOM 839 C CA . GLY A 1 117 ? -10.675 16.454 2.230 1.00 78.81 117 GLY A CA 1
ATOM 840 C C . GLY A 1 117 ? -10.592 15.485 1.040 1.00 78.81 117 GLY A C 1
ATOM 841 O O . GLY A 1 117 ? -11.532 15.430 0.246 1.00 78.81 117 GLY A O 1
ATOM 842 N N . THR A 1 118 ? -9.521 14.698 0.934 1.00 85.31 118 THR A N 1
ATOM 843 C CA . THR A 1 118 ? -9.354 13.608 -0.036 1.00 85.31 118 THR A CA 1
ATOM 844 C C . THR A 1 118 ? -9.839 12.285 0.558 1.00 85.31 118 THR A C 1
ATOM 846 O O . THR A 1 118 ? -9.655 12.021 1.744 1.00 85.31 118 THR A O 1
ATOM 849 N N . GLU A 1 119 ? -10.477 11.450 -0.268 1.00 90.75 119 GLU A N 1
ATOM 850 C CA . GLU A 1 119 ? -10.909 10.090 0.087 1.00 90.75 119 GLU A CA 1
ATOM 851 C C . GLU A 1 119 ? -9.991 9.062 -0.589 1.00 90.75 119 GLU A C 1
ATOM 853 O O . GLU A 1 119 ? -9.957 8.974 -1.818 1.00 90.75 119 GLU A O 1
ATOM 858 N N . THR A 1 120 ? -9.328 8.228 0.209 1.00 90.94 120 THR A N 1
ATOM 859 C CA . THR A 1 120 ? -8.561 7.060 -0.238 1.00 90.94 120 THR A CA 1
ATOM 860 C C . THR A 1 120 ? -9.319 5.785 0.116 1.00 90.94 120 THR A C 1
ATOM 862 O O . THR A 1 120 ? -9.805 5.630 1.235 1.00 90.94 120 THR A O 1
ATOM 865 N N . LYS A 1 121 ? -9.424 4.843 -0.825 1.00 89.44 121 LYS A N 1
ATOM 866 C CA . LYS A 1 121 ? -10.094 3.550 -0.608 1.00 89.44 121 LYS A CA 1
ATOM 867 C C . LYS A 1 121 ? -9.075 2.434 -0.515 1.00 89.44 121 LYS A C 1
ATOM 869 O O . LYS A 1 121 ? -8.194 2.345 -1.363 1.00 89.44 121 LYS A O 1
ATOM 874 N N . ILE A 1 122 ? -9.254 1.556 0.465 1.00 88.19 122 ILE A N 1
ATOM 875 C CA . ILE A 1 122 ? -8.397 0.386 0.665 1.00 88.19 122 ILE A CA 1
ATOM 876 C C . ILE A 1 122 ? -9.288 -0.849 0.730 1.00 88.19 122 ILE A C 1
ATOM 878 O O . ILE A 1 122 ? -10.220 -0.918 1.534 1.00 88.19 122 ILE A O 1
ATOM 882 N N . HIS A 1 123 ? -9.024 -1.830 -0.130 1.00 88.19 123 HIS A N 1
ATOM 883 C CA . HIS A 1 123 ? -9.749 -3.095 -0.125 1.00 88.19 123 HIS A CA 1
ATOM 884 C C . HIS A 1 123 ? -9.250 -3.985 1.015 1.00 88.19 123 HIS A C 1
ATOM 886 O O . HIS A 1 123 ? -8.096 -4.390 1.044 1.00 88.19 123 HIS A O 1
ATOM 892 N N . THR A 1 124 ? -10.142 -4.321 1.946 1.00 87.81 124 THR A N 1
ATOM 893 C CA . THR A 1 124 ? -9.816 -5.071 3.172 1.00 87.81 124 THR A CA 1
ATOM 894 C C . THR A 1 124 ? -10.391 -6.488 3.181 1.00 87.81 124 THR A C 1
ATOM 896 O O . THR A 1 124 ? -10.275 -7.213 4.163 1.00 87.81 124 THR A O 1
ATOM 899 N N . SER A 1 125 ? -10.998 -6.921 2.072 1.00 83.75 125 SER A N 1
ATOM 900 C CA . SER A 1 125 ? -11.595 -8.258 1.909 1.00 83.75 125 SER A CA 1
ATOM 901 C C . SER A 1 125 ? -10.599 -9.361 1.543 1.00 83.75 125 SER A C 1
ATOM 903 O O . SER A 1 125 ? -11.023 -10.506 1.403 1.00 83.75 125 SER A O 1
ATOM 905 N N . CYS A 1 126 ? -9.318 -9.035 1.353 1.00 79.62 126 CYS A N 1
ATOM 906 C CA . CYS A 1 126 ? -8.319 -9.916 0.737 1.00 79.62 126 CYS A CA 1
ATOM 907 C C . CYS A 1 126 ? -8.654 -10.349 -0.705 1.00 79.62 126 CYS A C 1
ATOM 909 O O . CYS A 1 126 ? -8.094 -11.309 -1.215 1.00 79.62 126 CYS A O 1
ATOM 911 N N . SER A 1 127 ? -9.579 -9.662 -1.388 1.00 71.19 127 SER A N 1
ATOM 912 C CA . SER A 1 127 ? -9.844 -9.907 -2.816 1.00 71.19 127 SER A CA 1
ATOM 913 C C . SER A 1 127 ? -8.816 -9.246 -3.739 1.00 71.19 127 SER A C 1
ATOM 915 O O . SER A 1 127 ? -8.940 -9.336 -4.955 1.00 71.19 127 SER A O 1
ATOM 917 N N . GLN A 1 128 ? -7.911 -8.459 -3.163 1.00 68.88 128 GLN A N 1
ATOM 918 C CA . GLN A 1 128 ? -6.808 -7.777 -3.826 1.00 68.88 128 GLN A CA 1
ATOM 919 C C . GLN A 1 128 ? -5.585 -7.938 -2.919 1.00 68.88 128 GLN A C 1
ATOM 921 O O . GLN A 1 128 ? -5.775 -7.925 -1.693 1.00 68.88 128 GLN A O 1
ATOM 926 N N . PRO A 1 129 ? -4.374 -8.085 -3.483 1.00 68.81 129 PRO A N 1
ATOM 927 C CA . PRO A 1 129 ? -3.161 -8.191 -2.688 1.00 68.81 129 PRO A CA 1
ATOM 928 C C . PRO A 1 129 ? -3.014 -6.977 -1.770 1.00 68.81 129 PRO A C 1
ATOM 930 O O . PRO A 1 129 ? -3.153 -5.831 -2.199 1.00 68.81 129 PRO A O 1
ATOM 933 N N . ILE A 1 130 ? -2.766 -7.238 -0.491 1.00 79.19 130 ILE A N 1
ATOM 934 C CA . ILE A 1 130 ? -2.485 -6.223 0.518 1.00 79.19 130 ILE A CA 1
ATOM 935 C C . ILE A 1 130 ? -1.515 -6.812 1.534 1.00 79.19 130 ILE A C 1
ATOM 937 O O . ILE A 1 130 ? -1.698 -7.928 2.015 1.00 79.19 130 ILE A O 1
ATOM 941 N N . GLY A 1 131 ? -0.482 -6.046 1.850 1.00 83.19 131 GLY A N 1
ATOM 942 C CA . GLY A 1 131 ? 0.589 -6.457 2.741 1.00 83.19 131 GLY A CA 1
ATOM 943 C C . GLY A 1 131 ? 1.454 -5.282 3.169 1.00 83.19 131 GLY A C 1
ATOM 944 O O . GLY A 1 131 ? 1.239 -4.147 2.736 1.00 83.19 131 GLY A O 1
ATOM 945 N N . VAL A 1 132 ? 2.442 -5.542 4.017 1.00 79.44 132 VAL A N 1
ATOM 946 C CA . VAL A 1 132 ? 3.383 -4.511 4.471 1.00 79.44 132 VAL A CA 1
ATOM 947 C C . VAL A 1 132 ? 4.116 -3.904 3.265 1.00 79.44 132 VAL A C 1
ATOM 949 O O . VAL A 1 132 ? 4.531 -4.623 2.359 1.00 79.44 132 VAL A O 1
ATOM 952 N N . GLY A 1 133 ? 4.239 -2.579 3.231 1.00 73.44 133 GLY A N 1
ATOM 953 C CA . GLY A 1 133 ? 4.776 -1.800 2.112 1.00 73.44 133 GLY A CA 1
ATOM 954 C C . GLY A 1 133 ? 3.756 -1.439 1.025 1.00 73.44 133 GLY A C 1
ATOM 955 O O . GLY A 1 133 ? 4.121 -0.779 0.058 1.00 73.44 133 GLY A O 1
ATOM 956 N N . SER A 1 134 ? 2.484 -1.843 1.142 1.00 78.88 134 SER A N 1
ATOM 957 C CA . SER A 1 134 ? 1.446 -1.396 0.193 1.00 78.88 134 SER A CA 1
ATOM 958 C C . SER A 1 134 ? 1.152 0.089 0.383 1.00 78.88 134 SER A C 1
ATOM 960 O O . SER A 1 134 ? 0.880 0.502 1.510 1.00 78.88 134 SER A O 1
ATOM 962 N N . VAL A 1 135 ? 1.121 0.867 -0.701 1.00 82.19 135 VAL A N 1
ATOM 963 C CA . VAL A 1 135 ? 0.829 2.309 -0.660 1.00 82.19 135 VAL A CA 1
ATOM 964 C C . VAL A 1 135 ? -0.541 2.612 -1.270 1.00 82.19 135 VAL A C 1
ATOM 966 O O . VAL A 1 135 ? -0.876 2.144 -2.358 1.00 82.19 135 VAL A O 1
ATOM 969 N N . PHE A 1 136 ? -1.336 3.415 -0.564 1.00 83.31 136 PHE A N 1
ATOM 970 C CA . PHE A 1 136 ? -2.659 3.878 -0.969 1.00 83.31 136 PHE A CA 1
ATOM 971 C C . PHE A 1 136 ? -2.769 5.386 -0.723 1.00 83.31 136 PHE A C 1
ATOM 973 O O . PHE A 1 136 ? -2.975 5.821 0.410 1.00 83.31 136 PHE A O 1
ATOM 980 N N . GLY A 1 137 ? -2.655 6.191 -1.783 1.00 86.81 137 GLY A N 1
ATOM 981 C CA . GLY A 1 137 ? -2.578 7.649 -1.637 1.00 86.81 137 GLY A CA 1
ATOM 982 C C . GLY A 1 137 ? -1.410 8.029 -0.723 1.00 86.81 137 GLY A C 1
ATOM 983 O O . GLY A 1 137 ? -0.307 7.528 -0.911 1.00 86.81 137 GLY A O 1
ATOM 984 N N . ASP A 1 138 ? -1.679 8.823 0.311 1.00 87.56 138 ASP A N 1
ATOM 985 C CA . ASP A 1 138 ? -0.670 9.277 1.277 1.00 87.56 138 ASP A CA 1
ATOM 986 C C . ASP A 1 138 ? -0.398 8.268 2.413 1.00 87.56 138 ASP A C 1
ATOM 988 O O . ASP A 1 138 ? 0.105 8.648 3.471 1.00 87.56 138 ASP A O 1
ATOM 992 N N . PHE A 1 139 ? -0.763 6.991 2.249 1.00 89.62 139 PHE A N 1
ATOM 993 C CA . PHE A 1 139 ? -0.688 5.987 3.316 1.00 89.62 139 PHE A CA 1
ATOM 994 C C . PHE A 1 139 ? 0.077 4.734 2.907 1.00 89.62 139 PHE A C 1
ATOM 996 O O . PHE A 1 139 ? -0.267 4.101 1.915 1.00 89.62 139 PHE A O 1
ATOM 1003 N N . GLU A 1 140 ? 1.037 4.311 3.728 1.00 85.25 140 GLU A N 1
ATOM 1004 C CA . GLU A 1 140 ? 1.745 3.031 3.586 1.00 85.25 140 GLU A CA 1
ATOM 1005 C C . GLU A 1 140 ? 1.294 2.042 4.665 1.00 85.25 140 GLU A C 1
ATOM 1007 O O . GLU A 1 140 ? 1.262 2.372 5.850 1.00 85.25 140 GLU A O 1
ATOM 1012 N N . VAL A 1 141 ? 0.989 0.801 4.291 1.00 86.12 141 VAL A N 1
ATOM 1013 C CA . VAL A 1 141 ? 0.728 -0.284 5.243 1.00 86.12 141 VAL A CA 1
ATOM 1014 C C . VAL A 1 141 ? 2.039 -0.701 5.904 1.00 86.12 141 VAL A C 1
ATOM 1016 O O . VAL A 1 141 ? 2.917 -1.253 5.254 1.00 86.12 141 VAL A O 1
ATOM 1019 N N . THR A 1 142 ? 2.163 -0.510 7.213 1.00 80.81 142 THR A N 1
ATOM 1020 C CA . THR A 1 142 ? 3.361 -0.910 7.978 1.00 80.81 142 THR A CA 1
ATOM 1021 C C . THR A 1 142 ? 3.157 -2.185 8.792 1.00 80.81 142 THR A C 1
ATOM 1023 O O . THR A 1 142 ? 4.131 -2.847 9.141 1.00 80.81 142 THR A O 1
ATOM 1026 N N . ALA A 1 143 ? 1.902 -2.561 9.054 1.00 81.00 143 ALA A N 1
ATOM 1027 C CA . ALA A 1 143 ? 1.509 -3.839 9.642 1.00 81.00 143 ALA A CA 1
ATOM 1028 C C . ALA A 1 143 ? 0.022 -4.120 9.371 1.00 81.00 143 ALA A C 1
ATOM 1030 O O . ALA A 1 143 ? -0.740 -3.222 9.010 1.00 81.00 143 ALA A O 1
ATOM 1031 N N . GLY A 1 144 ? -0.410 -5.356 9.591 1.00 85.12 144 GLY A N 1
ATOM 1032 C CA . GLY A 1 144 ? -1.821 -5.728 9.601 1.00 85.12 144 GLY A CA 1
ATOM 1033 C C . GLY A 1 144 ? -2.000 -7.213 9.870 1.00 85.12 144 GLY A C 1
ATOM 1034 O O . GLY A 1 144 ? -1.033 -7.970 9.823 1.00 85.12 144 GLY A O 1
ATOM 1035 N N . GLU A 1 145 ? -3.236 -7.621 10.126 1.00 85.62 145 GLU A N 1
ATOM 1036 C CA . GLU A 1 145 ? -3.612 -9.020 10.317 1.00 85.62 145 GLU A CA 1
ATOM 1037 C C . GLU A 1 145 ? -4.869 -9.352 9.517 1.00 85.62 145 GLU A C 1
ATOM 1039 O O . GLU A 1 145 ? -5.772 -8.524 9.356 1.00 85.62 145 GLU A O 1
ATOM 1044 N N . SER A 1 146 ? -4.937 -10.592 9.044 1.00 86.06 146 SER A N 1
ATOM 1045 C CA . SER A 1 146 ? -6.114 -11.176 8.411 1.00 86.06 146 SER A CA 1
ATOM 1046 C C . SER A 1 146 ? -6.717 -12.276 9.284 1.00 86.06 146 SER A C 1
ATOM 1048 O O . SER A 1 146 ? -6.010 -12.938 10.041 1.00 86.06 146 SER A O 1
ATOM 1050 N N . GLU A 1 147 ? -8.034 -12.482 9.184 1.00 82.19 147 GLU A N 1
ATOM 1051 C CA . GLU A 1 147 ? -8.766 -13.417 10.054 1.00 82.19 147 GLU A CA 1
ATOM 1052 C C . GLU A 1 147 ? -8.183 -14.837 10.024 1.00 82.19 147 GLU A C 1
ATOM 1054 O O . GLU A 1 147 ? -8.196 -15.525 11.045 1.00 82.19 147 GLU A O 1
ATOM 1059 N N . LYS A 1 148 ? -7.714 -15.286 8.857 1.00 76.69 148 LYS A N 1
ATOM 1060 C CA . LYS A 1 148 ? -7.227 -16.655 8.663 1.00 76.69 148 LYS A CA 1
ATOM 1061 C C . LYS A 1 148 ? -5.732 -16.753 8.389 1.00 76.69 148 LYS A C 1
ATOM 1063 O O . LYS A 1 148 ? -5.143 -17.763 8.758 1.00 76.69 148 LYS A O 1
ATOM 1068 N N . GLY A 1 149 ? -5.139 -15.734 7.769 1.00 66.50 149 GLY A N 1
ATOM 1069 C CA . GLY A 1 149 ? -3.708 -15.711 7.460 1.00 66.50 149 GLY A CA 1
ATOM 1070 C C . GLY A 1 149 ? -2.841 -15.211 8.618 1.00 66.50 149 GLY A C 1
ATOM 1071 O O . GLY A 1 149 ? -1.642 -15.456 8.633 1.00 66.50 149 GLY A O 1
ATOM 1072 N N . GLY A 1 150 ? -3.419 -14.533 9.614 1.00 79.94 150 GLY A N 1
ATOM 1073 C CA . GLY A 1 150 ? -2.622 -13.904 10.666 1.00 79.94 150 GLY A CA 1
ATOM 1074 C C . GLY A 1 150 ? -1.875 -12.671 10.134 1.00 79.94 150 GLY A C 1
ATOM 1075 O O . GLY A 1 150 ? -2.450 -11.948 9.310 1.00 79.94 150 GLY A O 1
ATOM 1076 N N . PRO A 1 151 ? -0.650 -12.385 10.611 1.00 78.69 151 PRO A N 1
ATOM 1077 C CA . PRO A 1 151 ? 0.105 -11.191 10.235 1.00 78.69 151 PRO A CA 1
ATOM 1078 C C . PRO A 1 151 ? 0.354 -11.093 8.729 1.00 78.69 151 PRO A C 1
ATOM 1080 O O . PRO A 1 151 ? 0.722 -12.071 8.084 1.00 78.69 151 PRO A O 1
ATOM 1083 N N . LEU A 1 152 ? 0.195 -9.897 8.166 1.00 77.50 152 LEU A N 1
ATOM 1084 C CA . LEU A 1 152 ? 0.445 -9.656 6.750 1.00 77.50 152 LEU A CA 1
ATOM 1085 C C . LEU A 1 152 ? 1.936 -9.732 6.423 1.00 77.50 152 LEU A C 1
ATOM 1087 O O . LEU A 1 152 ? 2.759 -9.081 7.072 1.00 77.50 152 LEU A O 1
ATOM 1091 N N . CYS A 1 153 ? 2.272 -10.457 5.358 1.00 72.38 153 CYS A N 1
ATOM 1092 C CA . CYS A 1 153 ? 3.606 -10.391 4.774 1.00 72.38 153 CYS A CA 1
ATOM 1093 C C . CYS A 1 153 ? 3.867 -9.048 4.092 1.00 72.38 153 CYS A C 1
ATOM 1095 O O . CYS A 1 153 ? 2.949 -8.312 3.718 1.00 72.38 153 CYS A O 1
ATOM 1097 N N . ARG A 1 154 ? 5.150 -8.728 3.909 1.00 71.56 154 ARG A N 1
ATOM 1098 C CA . ARG A 1 154 ? 5.559 -7.626 3.040 1.00 71.56 154 ARG A CA 1
ATOM 1099 C C . ARG A 1 154 ? 5.226 -7.982 1.592 1.00 71.56 154 ARG A C 1
ATOM 1101 O O . ARG A 1 154 ? 5.529 -9.084 1.144 1.00 71.56 154 ARG A O 1
ATOM 1108 N N . ILE A 1 155 ? 4.600 -7.056 0.865 1.00 64.94 155 ILE A N 1
ATOM 1109 C CA . ILE A 1 155 ? 4.327 -7.264 -0.559 1.00 64.94 155 ILE A CA 1
ATOM 1110 C C . ILE A 1 155 ? 5.658 -7.375 -1.288 1.00 64.94 155 ILE A C 1
ATOM 1112 O O . ILE A 1 155 ? 6.487 -6.464 -1.229 1.00 64.94 155 ILE A O 1
ATOM 1116 N N . GLY A 1 156 ? 5.832 -8.484 -1.998 1.00 53.94 156 GLY A N 1
ATOM 1117 C CA . GLY A 1 156 ? 7.045 -8.770 -2.746 1.00 53.94 156 GLY A CA 1
ATOM 1118 C C . GLY A 1 156 ? 8.080 -9.603 -2.008 1.00 53.94 156 GLY A C 1
ATOM 1119 O O . GLY A 1 156 ? 9.113 -9.925 -2.592 1.00 53.94 156 GLY A O 1
ATOM 1120 N N . THR A 1 157 ? 7.826 -9.978 -0.751 1.00 47.56 157 THR A N 1
ATOM 1121 C CA . THR A 1 157 ? 8.540 -11.113 -0.169 1.00 47.56 157 THR A CA 1
ATOM 1122 C C . THR A 1 157 ? 7.978 -12.371 -0.830 1.00 47.56 157 THR A C 1
ATOM 1124 O O . THR A 1 157 ? 6.757 -12.545 -0.806 1.00 47.56 157 THR A O 1
ATOM 1127 N N . PRO A 1 158 ? 8.809 -13.225 -1.457 1.00 44.97 158 PRO A N 1
ATOM 1128 C CA . PRO A 1 158 ? 8.325 -14.496 -1.971 1.00 44.97 158 PRO A CA 1
ATOM 1129 C C . PRO A 1 158 ? 7.634 -15.251 -0.827 1.00 44.97 158 PRO A C 1
ATOM 1131 O O . PRO A 1 158 ? 8.146 -15.223 0.300 1.00 44.97 158 PRO A O 1
ATOM 1134 N N . PRO A 1 159 ? 6.475 -15.883 -1.074 1.00 43.69 159 PRO A N 1
ATOM 1135 C CA . PRO A 1 159 ? 5.822 -16.670 -0.044 1.00 43.69 159 PRO A CA 1
ATOM 1136 C C . PRO A 1 159 ? 6.785 -17.741 0.484 1.00 43.69 159 PRO A C 1
ATOM 1138 O O . PRO A 1 159 ? 7.757 -18.094 -0.200 1.00 43.69 159 PRO A O 1
ATOM 1141 N N . PRO A 1 160 ? 6.532 -18.276 1.694 1.00 45.06 160 PRO A N 1
ATOM 1142 C CA . PRO A 1 160 ? 7.245 -19.450 2.175 1.00 45.06 160 PRO A CA 1
ATOM 1143 C C . PRO A 1 160 ? 7.324 -20.498 1.054 1.00 45.06 160 PRO A C 1
ATOM 1145 O O . PRO A 1 160 ? 6.361 -20.609 0.286 1.00 45.06 160 PRO A O 1
ATOM 1148 N N . PRO A 1 161 ? 8.429 -21.260 0.940 1.00 45.44 161 PRO A N 1
ATOM 1149 C CA . PRO A 1 161 ? 8.737 -22.160 -0.187 1.00 45.44 161 PRO A CA 1
ATOM 1150 C C . PRO A 1 161 ? 7.744 -23.326 -0.399 1.00 45.44 161 PRO A C 1
ATOM 1152 O O . PRO A 1 161 ? 8.025 -24.277 -1.127 1.00 45.44 161 PRO A O 1
ATOM 1155 N N . ASP A 1 162 ? 6.580 -23.238 0.227 1.00 44.44 162 ASP A N 1
ATOM 1156 C CA . ASP A 1 162 ? 5.520 -24.219 0.320 1.00 44.44 162 ASP A CA 1
ATOM 1157 C C . ASP A 1 162 ? 4.340 -23.847 -0.606 1.00 44.44 162 ASP A C 1
ATOM 1159 O O . ASP A 1 162 ? 3.448 -24.667 -0.822 1.00 44.44 162 ASP A O 1
ATOM 1163 N N . GLY A 1 163 ? 4.321 -22.621 -1.152 1.00 45.69 163 GLY A N 1
ATOM 1164 C CA . GLY A 1 163 ? 3.382 -22.192 -2.189 1.00 45.69 163 GLY A CA 1
ATOM 1165 C C . GLY A 1 163 ? 3.889 -22.593 -3.571 1.00 45.69 163 GLY A C 1
ATOM 1166 O O . GLY A 1 163 ? 4.942 -22.135 -4.003 1.00 45.69 163 GLY A O 1
ATOM 1167 N N . GLU A 1 164 ? 3.161 -23.466 -4.266 1.00 46.66 164 GLU A N 1
ATOM 1168 C CA . GLU A 1 164 ? 3.480 -23.861 -5.640 1.00 46.66 164 GLU A CA 1
ATOM 1169 C C . GLU A 1 164 ? 3.491 -22.613 -6.546 1.00 46.66 164 GLU A C 1
ATOM 1171 O O . GLU A 1 164 ? 2.432 -22.077 -6.866 1.00 46.66 164 GLU A O 1
ATOM 1176 N N . CYS A 1 165 ? 4.673 -22.132 -6.958 1.00 48.66 165 CYS A N 1
ATOM 1177 C CA . CYS A 1 165 ? 4.768 -21.100 -7.990 1.00 48.66 165 CYS A CA 1
ATOM 1178 C C . CYS A 1 165 ? 4.127 -21.642 -9.271 1.00 48.66 165 CYS A C 1
ATOM 1180 O O . CYS A 1 165 ? 4.539 -22.694 -9.773 1.00 48.66 165 CYS A O 1
ATOM 1182 N N . ALA A 1 166 ? 3.138 -20.937 -9.811 1.00 51.66 166 ALA A N 1
ATOM 1183 C CA . ALA A 1 166 ? 2.490 -21.324 -11.054 1.00 51.66 166 ALA A CA 1
ATOM 1184 C C . ALA A 1 166 ? 2.691 -20.252 -12.124 1.00 51.66 166 ALA A C 1
ATOM 1186 O O . ALA A 1 166 ? 2.940 -19.080 -11.847 1.00 51.66 166 ALA A O 1
ATOM 1187 N N . GLU A 1 167 ? 2.630 -20.677 -13.387 1.00 58.34 167 GLU A N 1
ATOM 1188 C CA . GLU A 1 167 ? 2.734 -19.757 -14.515 1.00 58.34 167 GLU A CA 1
ATOM 1189 C C . GLU A 1 167 ? 1.688 -18.640 -14.388 1.00 58.34 167 GLU A C 1
ATOM 1191 O O . GLU A 1 167 ? 0.548 -18.876 -13.984 1.00 58.34 167 GLU A O 1
ATOM 1196 N N . CYS A 1 168 ? 2.083 -17.417 -14.754 1.00 61.44 168 CYS A N 1
ATOM 1197 C CA . CYS A 1 168 ? 1.208 -16.248 -14.743 1.00 61.44 168 CYS A CA 1
ATOM 1198 C C . CYS A 1 168 ? -0.121 -16.574 -15.449 1.00 61.44 168 CYS A C 1
ATOM 1200 O O . CYS A 1 168 ? -0.139 -16.839 -16.653 1.00 61.44 168 CYS A O 1
ATOM 1202 N N . GLU A 1 169 ? -1.247 -16.507 -14.731 1.00 66.25 169 GLU A N 1
ATOM 1203 C CA . GLU A 1 169 ? -2.575 -16.728 -15.309 1.00 66.25 169 GLU A CA 1
ATOM 1204 C C . GLU A 1 169 ? -3.575 -15.656 -14.844 1.00 66.25 169 GLU A C 1
ATOM 1206 O O . GLU A 1 169 ? -3.660 -15.304 -13.670 1.00 66.25 169 GLU A O 1
ATOM 1211 N N . GLY A 1 170 ? -4.379 -15.133 -15.777 1.00 68.19 170 GLY A N 1
ATOM 1212 C CA . GLY A 1 170 ? -5.463 -14.186 -15.471 1.00 68.19 170 GLY A CA 1
ATOM 1213 C C . GLY A 1 170 ? -5.045 -12.712 -15.399 1.00 68.19 170 GLY A C 1
ATOM 1214 O O . GLY A 1 170 ? -5.919 -11.847 -15.275 1.00 68.19 170 GLY A O 1
ATOM 1215 N N . GLY A 1 171 ? -3.755 -12.425 -15.584 1.00 78.50 171 GLY A N 1
ATOM 1216 C CA . GLY A 1 171 ? -3.155 -11.093 -15.484 1.00 78.50 171 GLY A CA 1
ATOM 1217 C C . GLY A 1 171 ? -2.558 -10.840 -14.102 1.00 78.50 171 GLY A C 1
ATOM 1218 O O . GLY A 1 171 ? -3.003 -11.429 -13.117 1.00 78.50 171 GLY A O 1
ATOM 1219 N N . LEU A 1 172 ? -1.552 -9.971 -14.041 1.00 81.19 172 LEU A N 1
ATOM 1220 C CA . LEU A 1 172 ? -0.881 -9.625 -12.792 1.00 81.19 172 LEU A CA 1
ATOM 1221 C C . LEU A 1 172 ? -1.770 -8.778 -11.885 1.00 81.19 172 LEU A C 1
ATOM 1223 O O . LEU A 1 172 ? -2.479 -7.879 -12.346 1.00 81.19 172 LEU A O 1
ATOM 1227 N N . THR A 1 173 ? -1.700 -9.064 -10.592 1.00 79.75 173 THR A N 1
ATOM 1228 C CA . THR A 1 173 ? -2.385 -8.346 -9.512 1.00 79.75 173 THR A CA 1
ATOM 1229 C C . THR A 1 173 ? -1.406 -7.560 -8.646 1.00 79.75 173 THR A C 1
ATOM 1231 O O . THR A 1 173 ? -1.754 -6.488 -8.151 1.00 79.75 173 THR A O 1
ATOM 1234 N N . SER A 1 174 ? -0.164 -8.032 -8.525 1.00 79.38 174 SER A N 1
ATOM 1235 C CA . SER A 1 174 ? 0.940 -7.325 -7.874 1.00 79.38 174 SER A CA 1
ATOM 1236 C C . SER A 1 174 ? 2.244 -7.528 -8.645 1.00 79.38 174 SER A C 1
ATOM 1238 O O . SER A 1 174 ? 2.422 -8.524 -9.353 1.00 79.38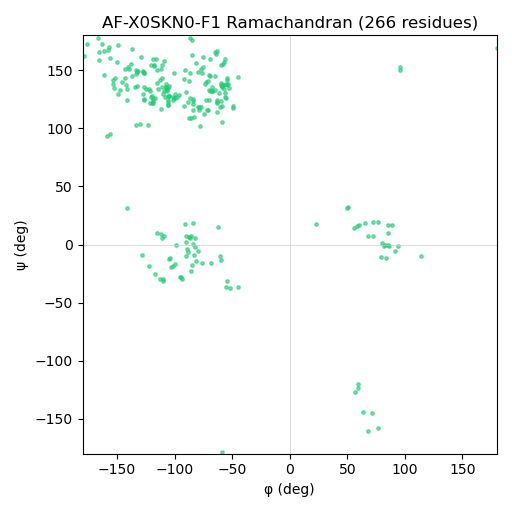 174 SER A O 1
ATOM 1240 N N . LEU A 1 175 ? 3.154 -6.563 -8.531 1.00 78.12 175 LEU A N 1
ATOM 1241 C CA . LEU A 1 175 ? 4.514 -6.683 -9.040 1.00 78.12 175 LEU A CA 1
ATOM 1242 C C . LEU A 1 175 ? 5.467 -5.942 -8.105 1.00 78.12 175 LEU A C 1
ATOM 1244 O O . LEU A 1 175 ? 5.162 -4.843 -7.637 1.00 78.12 175 LEU A O 1
ATOM 1248 N N . THR A 1 176 ? 6.626 -6.545 -7.872 1.00 80.50 176 THR A N 1
ATOM 1249 C CA . THR A 1 176 ? 7.739 -5.949 -7.140 1.00 80.50 176 THR A CA 1
ATOM 1250 C C . THR A 1 176 ? 8.929 -5.859 -8.066 1.00 80.50 176 THR A C 1
ATOM 1252 O O . THR A 1 176 ? 9.354 -6.856 -8.658 1.00 80.50 176 THR A O 1
ATOM 1255 N N . LEU A 1 177 ? 9.457 -4.649 -8.189 1.00 84.25 177 LEU A N 1
ATOM 1256 C CA . LEU A 1 177 ? 10.600 -4.343 -9.026 1.00 84.25 177 LEU A CA 1
ATOM 1257 C C . LEU A 1 177 ? 11.769 -3.900 -8.156 1.00 84.25 177 LEU A C 1
ATOM 1259 O O . LEU A 1 177 ? 11.601 -3.111 -7.231 1.00 84.25 177 LEU A O 1
ATOM 1263 N N . LYS A 1 178 ? 12.964 -4.367 -8.496 1.00 84.06 178 LYS A N 1
ATOM 1264 C CA . LYS A 1 178 ? 14.228 -3.819 -8.020 1.00 84.06 178 LYS A CA 1
ATOM 1265 C C . LYS A 1 178 ? 14.774 -2.842 -9.043 1.00 84.06 178 LYS A C 1
ATOM 1267 O O . LYS A 1 178 ? 14.918 -3.201 -10.211 1.00 84.06 178 LYS A O 1
ATOM 1272 N N . TYR A 1 179 ? 15.125 -1.640 -8.603 1.00 91.62 179 TYR A N 1
ATOM 1273 C CA . TYR A 1 179 ? 15.826 -0.677 -9.444 1.00 91.62 179 TYR A CA 1
ATOM 1274 C C . TYR A 1 179 ? 17.312 -1.046 -9.516 1.00 91.62 179 TYR A C 1
ATOM 1276 O O . TYR A 1 179 ? 17.999 -1.098 -8.502 1.00 91.62 179 TYR A O 1
ATOM 1284 N N . LEU A 1 180 ? 17.825 -1.346 -10.706 1.00 86.81 180 LEU A N 1
ATOM 1285 C CA . LEU A 1 180 ? 19.177 -1.875 -10.924 1.00 86.81 180 LEU A CA 1
ATOM 1286 C C . LEU A 1 180 ? 20.265 -0.794 -11.039 1.00 86.81 180 LEU A C 1
ATOM 1288 O O . LEU A 1 180 ? 21.412 -1.118 -11.353 1.00 86.81 180 LEU A O 1
ATOM 1292 N N . ALA A 1 181 ? 19.934 0.474 -10.787 1.00 87.69 181 ALA A N 1
ATOM 1293 C CA . ALA A 1 181 ? 20.922 1.546 -10.750 1.00 87.69 181 ALA A CA 1
ATOM 1294 C C . ALA A 1 181 ? 21.930 1.377 -9.600 1.00 87.69 181 ALA A C 1
ATOM 1296 O O . ALA A 1 181 ? 21.734 0.602 -8.660 1.00 87.69 181 ALA A O 1
ATOM 1297 N N . ASP A 1 182 ? 23.026 2.135 -9.677 1.00 90.44 182 ASP A N 1
ATOM 1298 C CA . ASP A 1 182 ? 24.018 2.191 -8.606 1.00 90.44 182 ASP A CA 1
ATOM 1299 C C . ASP A 1 182 ? 23.370 2.680 -7.293 1.00 90.44 182 ASP A C 1
ATOM 1301 O O . ASP A 1 182 ? 22.596 3.638 -7.342 1.00 90.44 182 ASP A O 1
ATOM 1305 N N . PRO A 1 183 ? 23.696 2.105 -6.120 1.00 85.06 183 PRO A N 1
ATOM 1306 C CA . PRO A 1 183 ? 23.108 2.503 -4.836 1.00 85.06 183 PRO A CA 1
ATOM 1307 C C . PRO A 1 183 ? 23.326 3.953 -4.399 1.00 85.06 183 PRO A C 1
ATOM 1309 O O . PRO A 1 183 ? 22.729 4.396 -3.424 1.00 85.06 183 PRO A O 1
ATOM 1312 N N . SER A 1 184 ? 24.184 4.708 -5.084 1.00 85.81 184 SER A N 1
ATOM 1313 C CA . SER A 1 184 ? 24.321 6.155 -4.893 1.00 85.81 184 SER A CA 1
ATOM 1314 C C . SER A 1 184 ? 23.390 6.993 -5.781 1.00 85.81 184 SER A C 1
ATOM 1316 O O . SER A 1 184 ? 23.374 8.217 -5.663 1.00 85.81 184 SER A O 1
ATOM 1318 N N . THR A 1 185 ? 22.623 6.354 -6.667 1.00 87.56 185 THR A N 1
ATOM 1319 C CA . THR A 1 185 ? 21.692 6.999 -7.600 1.00 87.56 185 THR A CA 1
ATOM 1320 C C . THR A 1 185 ? 20.284 6.961 -7.032 1.00 87.56 185 THR A C 1
ATOM 1322 O O . THR A 1 185 ? 19.783 5.889 -6.714 1.00 87.56 185 THR A O 1
ATOM 1325 N N . THR A 1 186 ? 19.624 8.111 -6.958 1.00 89.62 186 THR A N 1
ATOM 1326 C CA . THR A 1 186 ? 18.193 8.223 -6.652 1.00 89.62 186 THR A CA 1
ATOM 1327 C C . THR A 1 186 ? 17.454 8.727 -7.881 1.00 89.62 186 THR A C 1
ATOM 1329 O O . THR A 1 186 ? 17.966 9.581 -8.606 1.00 89.62 186 THR A O 1
ATOM 1332 N N . ASP A 1 187 ? 16.260 8.200 -8.129 1.00 91.62 187 ASP A N 1
ATOM 1333 C CA . ASP A 1 187 ? 15.425 8.628 -9.248 1.00 91.62 187 ASP A CA 1
ATOM 1334 C C . ASP A 1 187 ? 13.944 8.637 -8.872 1.00 91.62 187 ASP A C 1
ATOM 1336 O O . ASP A 1 187 ? 13.506 7.871 -8.018 1.00 91.62 187 ASP A O 1
ATOM 1340 N N . HIS A 1 188 ? 13.178 9.517 -9.510 1.00 93.31 188 HIS A N 1
ATOM 1341 C CA . HIS A 1 188 ? 11.733 9.588 -9.345 1.00 93.31 188 HIS A CA 1
ATOM 1342 C C . HIS A 1 188 ? 11.069 8.596 -10.299 1.00 93.31 188 HIS A C 1
ATOM 1344 O O . HIS A 1 188 ? 11.080 8.783 -11.517 1.00 93.31 188 HIS A O 1
ATOM 1350 N N . ILE A 1 189 ? 10.517 7.523 -9.736 1.00 92.56 189 ILE A N 1
ATOM 1351 C CA . ILE A 1 189 ? 9.905 6.432 -10.484 1.00 92.56 189 ILE A CA 1
ATOM 1352 C C . ILE A 1 189 ? 8.392 6.579 -10.451 1.00 92.56 189 ILE A C 1
ATOM 1354 O O . ILE A 1 189 ? 7.774 6.570 -9.388 1.00 92.56 189 ILE A O 1
ATOM 1358 N N . VAL A 1 190 ? 7.788 6.618 -11.639 1.00 92.44 190 VAL A N 1
ATOM 1359 C CA . VAL A 1 190 ? 6.330 6.634 -11.795 1.00 92.44 190 VAL A CA 1
ATOM 1360 C C . VAL A 1 190 ? 5.884 5.416 -12.590 1.00 92.44 190 VAL A C 1
ATOM 1362 O O . VAL A 1 190 ? 6.284 5.226 -13.738 1.00 92.44 190 VAL A O 1
ATOM 1365 N N . VAL A 1 191 ? 5.012 4.598 -12.008 1.00 92.25 191 VAL A N 1
ATOM 1366 C CA . VAL A 1 191 ? 4.384 3.456 -12.678 1.00 92.25 191 VAL A CA 1
ATOM 1367 C C . VAL A 1 191 ? 2.941 3.799 -13.003 1.00 92.25 191 VAL A C 1
ATOM 1369 O O . VAL A 1 191 ? 2.170 4.193 -12.131 1.00 92.25 191 VAL A O 1
ATOM 1372 N N . THR A 1 192 ? 2.547 3.613 -14.259 1.00 90.50 192 THR A N 1
ATOM 1373 C CA . THR A 1 192 ? 1.178 3.864 -14.721 1.00 90.50 192 THR A CA 1
ATOM 1374 C C . THR A 1 192 ? 0.583 2.655 -15.424 1.00 90.50 192 THR A C 1
ATOM 1376 O O . THR A 1 192 ? 1.283 1.897 -16.098 1.00 90.50 192 THR A O 1
ATOM 1379 N N . ASP A 1 193 ? -0.729 2.493 -15.288 1.00 85.50 193 ASP A N 1
ATOM 1380 C CA . ASP A 1 193 ? -1.490 1.441 -15.959 1.00 85.50 193 ASP A CA 1
ATOM 1381 C C . ASP A 1 193 ? -1.907 1.839 -17.394 1.00 85.50 193 ASP A C 1
ATOM 1383 O O . ASP A 1 193 ? -1.917 3.020 -17.778 1.00 85.50 193 ASP A O 1
ATOM 1387 N N . LYS A 1 194 ? -2.293 0.848 -18.209 1.00 69.94 194 LYS A N 1
ATOM 1388 C CA . LYS A 1 194 ? -2.764 1.005 -19.587 1.00 69.94 194 LYS A CA 1
ATOM 1389 C C . LYS A 1 194 ? -3.849 2.078 -19.680 1.00 69.94 194 LYS A C 1
ATOM 1391 O O . LYS A 1 194 ? -4.948 1.954 -19.150 1.00 69.94 194 LYS A O 1
ATOM 1396 N N . GLY A 1 195 ? -3.544 3.108 -20.465 1.00 58.41 195 GLY A N 1
ATOM 1397 C CA . GLY A 1 195 ? -4.378 4.297 -20.648 1.00 58.41 195 GLY A CA 1
ATOM 1398 C C . GLY A 1 195 ? -3.730 5.572 -20.109 1.00 58.41 195 GLY A C 1
ATOM 1399 O O . GLY A 1 195 ? -4.239 6.650 -20.394 1.00 58.41 195 GLY A O 1
ATOM 1400 N N . GLY A 1 196 ? -2.611 5.460 -19.376 1.00 54.50 196 GLY A N 1
ATOM 1401 C CA . GLY A 1 196 ? -1.808 6.592 -18.894 1.00 54.50 196 GLY A CA 1
ATOM 1402 C C . GLY A 1 196 ? -2.500 7.457 -17.836 1.00 54.50 196 GLY A C 1
ATOM 1403 O O . GLY A 1 196 ? -1.988 8.514 -17.491 1.00 54.50 196 GLY A O 1
ATOM 1404 N N . GLY A 1 197 ? -3.675 7.038 -17.353 1.00 65.31 197 GLY A N 1
ATOM 1405 C CA . GLY A 1 197 ? -4.514 7.828 -16.449 1.00 65.31 197 GLY A CA 1
ATOM 1406 C C . GLY A 1 197 ? -4.506 7.370 -14.991 1.00 65.31 197 GLY A C 1
ATOM 1407 O O . GLY A 1 197 ? -5.015 8.099 -14.147 1.00 65.31 197 GLY A O 1
ATOM 1408 N N . LYS A 1 198 ? -3.968 6.181 -14.685 1.00 83.06 198 LYS A N 1
ATOM 1409 C CA . LYS A 1 198 ? -3.892 5.643 -13.319 1.00 83.06 198 LYS A CA 1
ATOM 1410 C C . LYS A 1 198 ? -2.440 5.424 -12.929 1.00 83.06 198 LYS A C 1
ATOM 1412 O O . LYS A 1 198 ? -1.737 4.672 -13.601 1.00 83.06 198 LYS A O 1
ATOM 1417 N N . VAL A 1 199 ? -2.029 6.080 -11.854 1.00 88.50 199 VAL A N 1
ATOM 1418 C CA . VAL A 1 199 ? -0.714 5.927 -11.233 1.00 88.50 199 VAL A CA 1
ATOM 1419 C C . VAL A 1 199 ? -0.804 4.788 -10.217 1.00 88.50 199 VAL A C 1
ATOM 1421 O O . VAL A 1 199 ? -1.663 4.806 -9.334 1.00 88.50 199 VAL A O 1
ATOM 1424 N N . LEU A 1 200 ? 0.038 3.773 -10.395 1.00 83.62 200 LEU A N 1
ATOM 1425 C CA . LEU A 1 200 ? 0.152 2.607 -9.515 1.00 83.62 200 LEU A CA 1
ATOM 1426 C C . LEU A 1 200 ? 1.257 2.798 -8.467 1.00 83.62 200 LEU A C 1
ATOM 1428 O O . LEU A 1 200 ? 1.169 2.228 -7.386 1.00 83.62 200 LEU A O 1
ATOM 1432 N N . PHE A 1 201 ? 2.276 3.592 -8.801 1.00 88.94 201 PHE A N 1
ATOM 1433 C CA . PHE A 1 201 ? 3.408 3.937 -7.945 1.00 88.94 201 PHE A CA 1
ATOM 1434 C C . PHE A 1 201 ? 3.973 5.293 -8.380 1.00 88.94 201 PHE A C 1
ATOM 1436 O O . PHE A 1 201 ? 4.026 5.560 -9.581 1.00 88.94 201 PHE A O 1
ATOM 1443 N N . ASP A 1 202 ? 4.380 6.126 -7.430 1.00 91.88 202 ASP A N 1
ATOM 1444 C CA . ASP A 1 202 ? 4.976 7.447 -7.660 1.00 91.88 202 ASP A CA 1
ATOM 1445 C C . ASP A 1 202 ? 5.820 7.796 -6.432 1.00 91.88 202 ASP A C 1
ATOM 1447 O O . ASP A 1 202 ? 5.281 8.216 -5.410 1.00 91.88 202 ASP A O 1
ATOM 1451 N N . ASP A 1 203 ? 7.122 7.514 -6.501 1.00 89.81 203 ASP A N 1
ATOM 1452 C CA . ASP A 1 203 ? 8.045 7.793 -5.398 1.00 89.81 203 ASP A CA 1
ATOM 1453 C C . ASP A 1 203 ? 9.502 7.892 -5.876 1.00 89.81 203 ASP A C 1
ATOM 1455 O O . ASP A 1 203 ? 9.847 7.526 -7.002 1.00 89.81 203 ASP A O 1
ATOM 1459 N N . THR A 1 204 ? 10.380 8.398 -5.014 1.00 88.06 204 THR A N 1
ATOM 1460 C CA . THR A 1 204 ? 11.829 8.382 -5.223 1.00 88.06 204 THR A CA 1
ATOM 1461 C C . THR A 1 204 ? 12.410 7.049 -4.770 1.00 88.06 204 THR A C 1
ATOM 1463 O O . THR A 1 204 ? 12.255 6.660 -3.618 1.00 88.06 204 THR A O 1
ATOM 1466 N N . VAL A 1 205 ? 13.134 6.377 -5.661 1.00 85.94 205 VAL A N 1
ATOM 1467 C CA . VAL A 1 205 ? 13.746 5.068 -5.413 1.00 85.94 205 VAL A CA 1
ATOM 1468 C C . VAL A 1 205 ? 15.252 5.160 -5.625 1.00 85.94 205 VAL A C 1
ATOM 1470 O O . VAL A 1 205 ? 15.734 5.714 -6.618 1.00 85.94 205 VAL A O 1
ATOM 1473 N N . THR A 1 206 ? 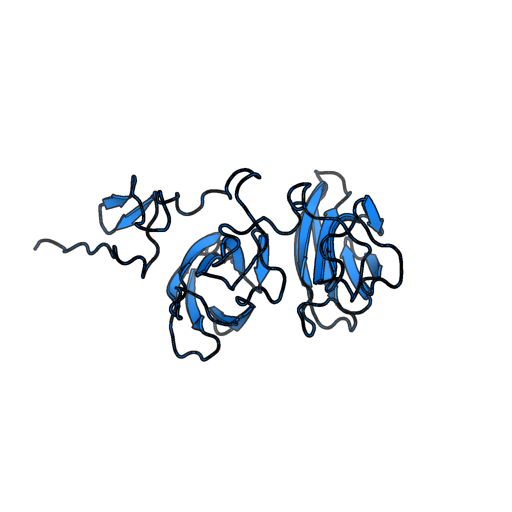16.010 4.609 -4.685 1.00 88.62 206 THR A N 1
ATOM 1474 C CA . THR A 1 206 ? 17.470 4.507 -4.753 1.00 88.62 206 THR A CA 1
ATOM 1475 C C . THR A 1 206 ? 17.879 3.234 -5.492 1.00 88.62 206 THR A C 1
ATOM 1477 O O . THR A 1 206 ? 17.208 2.205 -5.425 1.00 88.62 206 THR A O 1
ATOM 1480 N N . GLY A 1 207 ? 19.004 3.266 -6.202 1.00 87.75 207 GLY A N 1
ATOM 1481 C CA . GLY A 1 207 ? 19.571 2.082 -6.835 1.00 87.75 207 GLY A CA 1
ATOM 1482 C C . GLY A 1 207 ? 19.743 0.924 -5.846 1.00 87.75 207 GLY A C 1
ATOM 1483 O O . GLY A 1 207 ? 20.187 1.083 -4.710 1.00 87.75 207 GLY A O 1
ATOM 1484 N N . GLY A 1 208 ? 19.351 -0.270 -6.266 1.00 76.62 208 GLY A N 1
ATOM 1485 C CA . GLY A 1 208 ? 19.320 -1.471 -5.443 1.00 76.62 208 GLY A CA 1
ATOM 1486 C C . GLY A 1 208 ? 18.073 -1.637 -4.570 1.00 76.62 208 GLY A C 1
ATOM 1487 O O . GLY A 1 208 ? 17.880 -2.744 -4.061 1.00 76.62 208 GLY A O 1
ATOM 1488 N N . GLU A 1 209 ? 17.226 -0.614 -4.413 1.00 79.38 209 GLU A N 1
ATOM 1489 C CA . GLU A 1 209 ? 15.969 -0.727 -3.667 1.00 79.38 209 GLU A CA 1
ATOM 1490 C C . GLU A 1 209 ? 14.896 -1.479 -4.459 1.00 79.38 209 GLU A C 1
ATOM 1492 O O . GLU A 1 209 ? 14.876 -1.495 -5.693 1.00 79.38 209 GLU A O 1
ATOM 1497 N N . THR A 1 210 ? 13.992 -2.112 -3.714 1.00 75.38 210 THR A N 1
ATOM 1498 C CA . THR A 1 210 ? 12.801 -2.782 -4.236 1.00 75.38 210 THR A CA 1
ATOM 1499 C C . THR A 1 210 ? 11.562 -1.975 -3.897 1.00 75.38 210 THR A C 1
ATOM 1501 O O . THR A 1 210 ? 11.409 -1.551 -2.753 1.00 75.38 210 THR A O 1
ATOM 1504 N N . PHE A 1 211 ? 10.644 -1.853 -4.844 1.00 78.62 211 PHE A N 1
ATOM 1505 C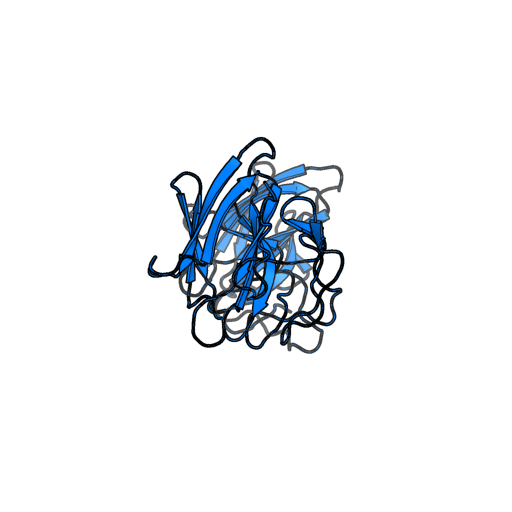 CA . PHE A 1 211 ? 9.350 -1.214 -4.650 1.00 78.62 211 PHE A CA 1
ATOM 1506 C C . PHE A 1 211 ? 8.240 -2.081 -5.241 1.00 78.62 211 PHE A C 1
ATOM 1508 O O . PHE A 1 211 ? 8.453 -2.831 -6.196 1.00 78.62 211 PHE A O 1
ATOM 1515 N N . SER A 1 212 ? 7.053 -1.984 -4.651 1.00 81.69 212 SER A N 1
ATOM 1516 C CA . SER A 1 212 ? 5.911 -2.837 -4.966 1.00 81.69 212 SER A CA 1
ATOM 1517 C C . SER A 1 212 ? 4.692 -1.997 -5.302 1.00 81.69 212 SER A C 1
ATOM 1519 O O . SER A 1 212 ? 4.486 -0.925 -4.738 1.00 81.69 212 SER A O 1
ATOM 1521 N N . PHE A 1 213 ? 3.849 -2.511 -6.188 1.00 82.50 213 PHE A N 1
ATOM 1522 C CA . PHE A 1 213 ? 2.572 -1.889 -6.517 1.00 82.50 213 PHE A CA 1
ATOM 1523 C C . PHE A 1 213 ? 1.538 -2.936 -6.922 1.00 82.50 213 PHE A C 1
ATOM 1525 O O . PHE A 1 213 ? 1.866 -4.048 -7.347 1.00 82.50 213 PHE A O 1
ATOM 1532 N N . VAL A 1 214 ? 0.268 -2.565 -6.777 1.00 81.38 214 VAL A N 1
ATOM 1533 C CA . VAL A 1 214 ? -0.883 -3.430 -7.053 1.00 81.38 214 VAL A CA 1
ATOM 1534 C C . VAL A 1 214 ? -1.737 -2.856 -8.171 1.00 81.38 214 VAL A C 1
ATOM 1536 O O . VAL A 1 214 ? -1.764 -1.648 -8.412 1.00 81.38 214 VAL A O 1
ATOM 1539 N N . GLY A 1 215 ? -2.442 -3.734 -8.871 1.00 82.06 215 GLY A N 1
ATOM 1540 C CA . GLY A 1 215 ? -3.367 -3.337 -9.915 1.00 82.06 215 GLY A CA 1
ATOM 1541 C C . GLY A 1 215 ? -4.606 -2.618 -9.375 1.00 82.06 215 GLY A C 1
ATOM 1542 O O . GLY A 1 215 ? -5.135 -2.952 -8.317 1.00 82.06 215 GLY A O 1
ATOM 1543 N N . GLN A 1 216 ? -5.104 -1.637 -10.130 1.00 78.56 216 GLN A N 1
ATOM 1544 C CA . GLN A 1 216 ? -6.268 -0.819 -9.753 1.00 78.56 216 GLN A CA 1
ATOM 1545 C C . GLN A 1 216 ? -7.501 -1.067 -10.642 1.00 78.56 216 GLN A C 1
ATOM 1547 O O . GLN A 1 216 ? -8.481 -0.310 -10.589 1.00 78.56 216 GLN A O 1
ATOM 1552 N N . ASP A 1 217 ? -7.474 -2.084 -11.506 1.00 77.88 217 ASP A N 1
ATOM 1553 C CA . ASP A 1 217 ? -8.640 -2.511 -12.277 1.00 77.88 217 ASP A CA 1
ATOM 1554 C C . ASP A 1 217 ? -9.507 -3.512 -11.499 1.00 77.88 217 ASP A C 1
ATOM 1556 O O . ASP A 1 217 ? -9.255 -3.875 -10.347 1.00 77.88 217 ASP A O 1
ATOM 1560 N N . ARG A 1 218 ? -10.622 -3.929 -12.110 1.00 67.44 218 ARG A N 1
ATOM 1561 C CA . ARG A 1 218 ? -11.595 -4.818 -11.471 1.00 67.44 218 ARG A CA 1
ATOM 1562 C C . ARG A 1 218 ? -10.922 -6.132 -11.057 1.00 67.44 218 ARG A C 1
ATOM 1564 O O . ARG A 1 218 ? -10.470 -6.882 -11.915 1.00 67.44 218 ARG A O 1
ATOM 1571 N N . GLY A 1 219 ? -10.935 -6.414 -9.753 1.00 63.66 219 GLY A N 1
ATOM 1572 C CA . GLY A 1 219 ? -10.261 -7.580 -9.173 1.00 63.66 219 GLY A CA 1
ATOM 1573 C C . GLY A 1 219 ? -8.804 -7.327 -8.775 1.00 63.66 219 GLY A C 1
ATOM 1574 O O . GLY A 1 219 ? -8.074 -8.289 -8.607 1.00 63.66 219 GLY A O 1
ATOM 1575 N N . GLY A 1 220 ? -8.370 -6.064 -8.654 1.00 70.19 220 GLY A N 1
ATOM 1576 C CA . GLY A 1 220 ? -6.987 -5.726 -8.292 1.00 70.19 220 GLY A CA 1
ATOM 1577 C C . GLY A 1 220 ? -5.991 -5.987 -9.417 1.00 70.19 220 GLY A C 1
ATOM 1578 O O . GLY A 1 220 ? -4.804 -6.147 -9.167 1.00 70.19 220 GLY A O 1
ATOM 1579 N N . LYS A 1 221 ? -6.474 -6.091 -10.659 1.00 78.12 221 LYS A N 1
ATOM 1580 C CA . LYS A 1 221 ? -5.637 -6.394 -11.818 1.00 78.12 221 LYS A CA 1
ATOM 1581 C C . LYS A 1 221 ? -4.907 -5.166 -12.311 1.00 78.12 221 LYS A C 1
ATOM 1583 O O . LYS A 1 221 ? -5.429 -4.053 -12.244 1.00 78.12 221 LYS A O 1
ATOM 1588 N N . MET A 1 222 ? -3.726 -5.390 -12.855 1.00 81.75 222 MET A N 1
ATOM 1589 C CA . MET A 1 222 ? -3.099 -4.457 -13.771 1.00 81.75 222 MET A CA 1
ATOM 1590 C C . MET A 1 222 ? -3.777 -4.598 -15.137 1.00 81.75 222 MET A C 1
ATOM 1592 O O . MET A 1 222 ? -4.260 -5.676 -15.510 1.00 81.75 222 MET A O 1
ATOM 1596 N N . GLY A 1 223 ? -3.802 -3.519 -15.911 1.00 79.56 223 GLY A N 1
ATOM 1597 C CA . GLY A 1 223 ? -4.131 -3.568 -17.325 1.00 79.56 223 GLY A CA 1
ATOM 1598 C C . GLY A 1 223 ? -3.178 -4.488 -18.089 1.00 79.56 223 GLY A C 1
ATOM 1599 O O . GLY A 1 223 ? -2.298 -5.136 -17.538 1.00 79.56 223 GLY A O 1
ATOM 1600 N N . ALA A 1 224 ? -3.349 -4.595 -19.406 1.00 82.81 224 ALA A N 1
ATOM 1601 C CA . ALA A 1 224 ? -2.564 -5.558 -20.192 1.00 82.81 224 ALA A CA 1
ATOM 1602 C C . ALA A 1 224 ? -1.060 -5.218 -20.306 1.00 82.81 224 ALA A C 1
ATOM 1604 O O . ALA A 1 224 ? -0.271 -6.067 -20.737 1.00 82.81 224 ALA A O 1
ATOM 1605 N N . GLU A 1 225 ? -0.703 -3.975 -19.991 1.00 86.00 225 GLU A N 1
ATOM 1606 C CA . GLU A 1 225 ? 0.639 -3.405 -20.040 1.00 86.00 225 GLU A CA 1
ATOM 1607 C C . GLU A 1 225 ? 0.711 -2.260 -19.026 1.00 86.00 225 GLU A C 1
ATOM 1609 O O . GLU A 1 225 ? -0.210 -1.442 -18.972 1.00 86.00 225 GLU A O 1
ATOM 1614 N N . ILE A 1 226 ? 1.815 -2.176 -18.292 1.00 88.81 226 ILE A N 1
ATOM 1615 C CA . ILE A 1 226 ? 2.163 -1.022 -17.462 1.00 88.81 226 ILE A CA 1
ATOM 1616 C C . ILE A 1 226 ? 3.339 -0.271 -18.082 1.00 88.81 226 ILE A C 1
ATOM 1618 O O . ILE A 1 226 ? 4.128 -0.831 -18.852 1.00 88.81 226 ILE A O 1
ATOM 1622 N N . LYS A 1 227 ? 3.470 0.999 -17.713 1.00 91.25 227 LYS A N 1
ATOM 1623 C CA . LYS A 1 227 ? 4.596 1.850 -18.085 1.00 91.25 227 LYS A CA 1
ATOM 1624 C C . LYS A 1 227 ? 5.321 2.322 -16.840 1.00 91.25 227 LYS A C 1
ATOM 1626 O O . LYS A 1 227 ? 4.686 2.894 -15.959 1.00 91.25 227 LYS A O 1
ATOM 1631 N N . VAL A 1 228 ? 6.628 2.116 -16.810 1.00 92.25 228 VAL A N 1
ATOM 1632 C CA . VAL A 1 228 ? 7.532 2.599 -15.770 1.00 92.25 228 VAL A CA 1
ATOM 1633 C C . VAL A 1 228 ? 8.332 3.762 -16.344 1.00 92.25 228 VAL A C 1
ATOM 1635 O O . VAL A 1 228 ? 9.023 3.602 -17.351 1.00 92.25 228 VAL A O 1
ATOM 1638 N N . TYR A 1 229 ? 8.207 4.932 -15.730 1.00 91.69 229 TYR A N 1
ATOM 1639 C CA . TYR A 1 229 ? 8.968 6.129 -16.055 1.00 91.69 229 TYR A CA 1
ATOM 1640 C C . TYR A 1 229 ? 10.111 6.287 -15.059 1.00 91.69 229 TYR A C 1
ATOM 1642 O O . TYR A 1 229 ? 9.871 6.278 -13.856 1.00 91.69 229 TYR A O 1
ATOM 1650 N N . SER A 1 230 ? 11.333 6.420 -15.569 1.00 91.88 230 SER A N 1
ATOM 1651 C CA . SER A 1 230 ? 12.558 6.607 -14.782 1.00 91.88 230 SER A CA 1
ATOM 1652 C C . SER A 1 230 ? 13.578 7.376 -15.618 1.00 91.88 230 SER A C 1
ATOM 1654 O O . SER A 1 230 ? 13.723 7.110 -16.812 1.00 91.88 230 SER A O 1
ATOM 1656 N N . ASN A 1 231 ? 14.233 8.385 -15.036 1.00 85.12 231 ASN A N 1
ATOM 1657 C CA . ASN A 1 231 ? 15.206 9.262 -15.694 1.00 85.12 231 ASN A CA 1
ATOM 1658 C C . ASN A 1 231 ? 14.685 9.871 -17.016 1.00 85.12 231 ASN A C 1
ATOM 1660 O O . ASN A 1 231 ? 15.431 10.071 -17.978 1.00 85.12 231 ASN A O 1
ATOM 1664 N N . GLY A 1 232 ? 13.375 10.130 -17.101 1.00 80.62 232 GLY A N 1
ATOM 1665 C CA . GLY A 1 232 ? 12.712 10.614 -18.319 1.00 80.62 232 GLY A CA 1
ATOM 1666 C C . GLY A 1 232 ? 12.572 9.579 -19.447 1.00 80.62 232 GLY A C 1
ATOM 1667 O O . GLY A 1 232 ? 12.137 9.935 -20.543 1.00 80.62 232 GLY A O 1
ATOM 1668 N N . MET A 1 233 ? 12.916 8.313 -19.201 1.00 85.19 233 MET A N 1
ATOM 1669 C CA . MET A 1 233 ? 12.732 7.183 -20.111 1.00 85.19 233 MET A CA 1
ATOM 1670 C C . MET A 1 233 ? 11.495 6.359 -19.731 1.00 85.19 233 MET A C 1
ATOM 1672 O O . MET A 1 233 ? 11.138 6.254 -18.562 1.00 85.19 233 MET A O 1
ATOM 1676 N N . GLU A 1 234 ? 10.831 5.782 -20.737 1.00 91.12 234 GLU A N 1
ATOM 1677 C CA . GLU A 1 234 ? 9.656 4.912 -20.576 1.00 91.12 234 GLU A CA 1
ATOM 1678 C C . GLU A 1 234 ? 10.058 3.451 -20.821 1.00 91.12 234 GLU A C 1
ATOM 1680 O O . GLU A 1 234 ? 10.543 3.112 -21.902 1.00 91.12 234 GLU A O 1
ATOM 1685 N N . THR A 1 235 ? 9.784 2.581 -19.852 1.00 91.62 235 THR A N 1
ATOM 1686 C CA . THR A 1 235 ? 9.878 1.121 -19.973 1.00 91.62 235 THR A CA 1
ATOM 1687 C C . THR A 1 235 ? 8.479 0.517 -19.938 1.00 91.62 235 THR A C 1
ATOM 1689 O O . THR A 1 235 ? 7.655 0.893 -19.110 1.00 91.62 235 THR A O 1
ATOM 1692 N N . LYS A 1 236 ? 8.192 -0.433 -20.831 1.00 89.94 236 LYS A N 1
ATOM 1693 C CA . LYS A 1 236 ? 6.898 -1.125 -20.895 1.00 89.94 236 LYS A CA 1
ATOM 1694 C C . LYS A 1 236 ? 7.032 -2.552 -20.403 1.00 89.94 236 LYS A C 1
ATOM 1696 O O . LYS A 1 236 ? 7.955 -3.250 -20.813 1.00 89.94 236 LYS A O 1
ATOM 1701 N N . ILE A 1 237 ? 6.081 -2.986 -19.585 1.00 86.25 237 ILE A N 1
ATOM 1702 C CA . ILE A 1 237 ? 6.033 -4.348 -19.054 1.00 86.25 237 ILE A CA 1
ATOM 1703 C C . ILE A 1 237 ? 4.662 -4.932 -19.377 1.00 86.25 237 ILE A C 1
ATOM 17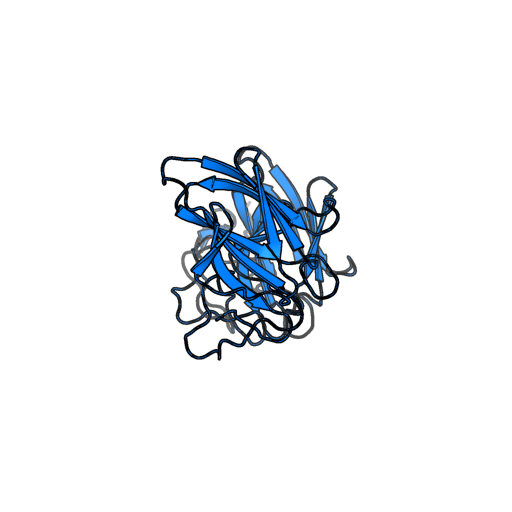05 O O . ILE A 1 237 ? 3.631 -4.345 -19.048 1.00 86.25 237 ILE A O 1
ATOM 1709 N N . HIS A 1 238 ? 4.640 -6.086 -20.040 1.00 83.81 238 HIS A N 1
ATOM 1710 C CA . HIS A 1 238 ? 3.401 -6.796 -20.335 1.00 83.81 238 HIS A CA 1
ATOM 1711 C C . HIS A 1 238 ? 2.922 -7.556 -19.097 1.00 83.81 238 HIS A C 1
ATOM 1713 O O . HIS A 1 238 ? 3.547 -8.511 -18.657 1.00 83.81 238 HIS A O 1
ATOM 1719 N N . THR A 1 239 ? 1.768 -7.160 -18.571 1.00 80.44 239 THR A N 1
ATOM 1720 C CA . THR A 1 239 ? 1.195 -7.659 -17.307 1.00 80.44 239 THR A CA 1
ATOM 1721 C C . THR A 1 239 ? -0.041 -8.541 -17.525 1.00 80.44 239 THR A C 1
ATOM 1723 O O . THR A 1 239 ? -0.710 -8.957 -16.587 1.00 80.44 239 THR A O 1
ATOM 1726 N N . SER A 1 240 ? -0.349 -8.864 -18.786 1.00 74.00 240 SER A N 1
ATOM 1727 C CA . SER A 1 240 ? -1.487 -9.706 -19.198 1.00 74.00 240 SER A CA 1
ATOM 1728 C C . SER A 1 240 ? -1.231 -11.217 -19.141 1.00 74.00 240 SER A C 1
ATOM 1730 O O . SER A 1 240 ? -2.109 -11.978 -19.541 1.00 74.00 240 SER A O 1
ATOM 1732 N N . CYS A 1 241 ? -0.038 -11.653 -18.723 1.00 69.81 241 CYS A N 1
ATOM 1733 C CA . CYS A 1 241 ? 0.432 -13.040 -18.842 1.00 69.81 241 CYS A CA 1
ATOM 1734 C C . CYS A 1 241 ? 0.468 -13.591 -20.286 1.00 69.81 241 CYS A C 1
ATOM 1736 O O . CYS A 1 241 ? 0.533 -14.795 -20.504 1.00 69.81 241 CYS A O 1
ATOM 1738 N N . SER A 1 242 ? 0.408 -12.719 -21.302 1.00 66.19 242 SER A N 1
ATOM 1739 C CA . SER A 1 242 ? 0.537 -13.117 -22.716 1.00 66.19 242 SER A CA 1
ATOM 1740 C C . SER A 1 242 ? 1.990 -13.305 -23.160 1.00 66.19 242 SER A C 1
ATOM 1742 O O . SER A 1 242 ? 2.248 -13.867 -24.224 1.00 66.19 242 SER A O 1
ATOM 1744 N N . GLN A 1 243 ? 2.931 -12.826 -22.348 1.00 65.69 243 GLN A N 1
ATOM 1745 C CA . GLN A 1 243 ? 4.365 -13.022 -22.495 1.00 65.69 243 GLN A CA 1
ATOM 1746 C C . GLN A 1 243 ? 4.915 -13.559 -21.170 1.00 65.69 243 GLN A C 1
ATOM 1748 O O . GLN A 1 243 ? 4.356 -13.216 -20.122 1.00 65.69 243 GLN A O 1
ATOM 1753 N N . PRO A 1 244 ? 5.978 -14.384 -21.201 1.00 60.47 244 PRO A N 1
ATOM 1754 C CA . PRO A 1 244 ? 6.617 -14.867 -19.986 1.00 60.47 244 PRO A CA 1
ATOM 1755 C C . PRO A 1 244 ? 7.064 -13.695 -19.115 1.00 60.47 244 PRO A C 1
ATOM 1757 O O . PRO A 1 244 ? 7.765 -12.796 -19.582 1.00 60.47 244 PRO A O 1
ATOM 1760 N N . ILE A 1 245 ? 6.650 -13.725 -17.856 1.00 65.25 245 ILE A N 1
ATOM 1761 C CA . ILE A 1 245 ? 7.099 -12.823 -16.805 1.00 65.25 245 ILE A CA 1
ATOM 1762 C C . ILE A 1 245 ? 7.223 -13.649 -15.529 1.00 65.25 245 ILE A C 1
ATOM 1764 O O . ILE A 1 245 ? 6.352 -14.463 -15.229 1.00 65.25 245 ILE A O 1
ATOM 1768 N N . GLY A 1 246 ? 8.338 -13.473 -14.836 1.00 65.12 246 GLY A N 1
ATOM 1769 C CA . GLY A 1 246 ? 8.710 -14.244 -13.657 1.00 65.12 246 GLY A CA 1
ATOM 1770 C C . GLY A 1 246 ? 9.805 -13.540 -12.872 1.00 65.12 246 GLY A C 1
ATOM 1771 O O . GLY A 1 246 ? 10.361 -12.536 -13.339 1.00 65.12 246 GLY A O 1
ATOM 1772 N N . VAL A 1 247 ? 10.127 -14.064 -11.700 1.00 69.69 247 VAL A N 1
ATOM 1773 C CA . VAL A 1 247 ? 11.225 -13.559 -10.877 1.00 69.69 247 VAL A CA 1
ATOM 1774 C C . VAL A 1 247 ? 12.538 -13.631 -11.670 1.00 69.69 247 VAL A C 1
ATOM 1776 O O . VAL A 1 247 ? 12.807 -14.581 -12.403 1.00 69.69 247 VAL A O 1
ATOM 1779 N N . GLY A 1 248 ? 13.342 -12.570 -11.591 1.00 65.00 248 GLY A N 1
ATOM 1780 C CA . GLY A 1 248 ? 14.570 -12.386 -12.369 1.00 65.00 248 GLY A CA 1
ATOM 1781 C C . GLY A 1 248 ? 14.361 -11.841 -13.788 1.00 65.00 248 GLY A C 1
ATOM 1782 O O . GLY A 1 248 ? 15.337 -11.631 -14.510 1.00 65.00 248 GLY A O 1
ATOM 1783 N N . SER A 1 249 ? 13.119 -11.589 -14.221 1.00 75.75 249 SER A N 1
ATOM 1784 C CA . SER A 1 249 ? 12.865 -10.925 -15.509 1.00 75.75 249 SER A CA 1
ATOM 1785 C C . SER A 1 249 ? 13.345 -9.474 -15.468 1.00 75.75 249 SER A C 1
ATOM 1787 O O . SER A 1 249 ? 13.001 -8.745 -14.541 1.00 75.75 249 SER A O 1
ATOM 1789 N N . ILE A 1 250 ? 14.093 -9.036 -16.486 1.00 82.12 250 ILE A N 1
ATOM 1790 C CA . ILE A 1 250 ? 14.651 -7.677 -16.554 1.00 82.12 250 ILE A CA 1
ATOM 1791 C C . ILE A 1 250 ? 13.952 -6.857 -17.640 1.00 82.12 250 ILE A C 1
ATOM 1793 O O . ILE A 1 250 ? 13.866 -7.275 -18.797 1.00 82.12 250 ILE A O 1
ATOM 1797 N N . PHE A 1 251 ? 13.511 -5.656 -17.271 1.00 84.19 251 PHE A N 1
ATOM 1798 C CA . PHE A 1 251 ? 12.878 -4.671 -18.140 1.00 84.19 251 PHE A CA 1
ATOM 1799 C C . PHE A 1 251 ? 13.557 -3.313 -17.950 1.00 84.19 251 PHE A C 1
ATOM 1801 O O . PHE A 1 251 ? 13.323 -2.629 -16.957 1.00 84.19 251 PHE A O 1
ATOM 1808 N N . GLY A 1 252 ? 14.400 -2.910 -18.905 1.00 89.38 252 GLY A N 1
ATOM 1809 C CA . GLY A 1 252 ? 15.203 -1.693 -18.755 1.00 89.38 252 GLY A CA 1
ATOM 1810 C C . GLY A 1 252 ? 16.107 -1.793 -17.524 1.00 89.38 252 GLY A C 1
ATOM 1811 O O . GLY A 1 252 ? 16.857 -2.760 -17.398 1.00 89.38 252 GLY A O 1
ATOM 1812 N N . ASP A 1 253 ? 15.978 -0.832 -16.611 1.00 90.75 253 ASP A N 1
ATOM 1813 C CA . ASP A 1 253 ? 16.725 -0.776 -15.350 1.00 90.75 253 ASP A CA 1
ATOM 1814 C C . ASP A 1 253 ? 15.998 -1.482 -14.188 1.00 90.75 253 ASP A C 1
ATOM 1816 O O . ASP A 1 253 ? 16.316 -1.242 -13.025 1.00 90.75 253 ASP A O 1
ATOM 1820 N N . PHE A 1 254 ? 15.012 -2.340 -14.472 1.00 90.69 254 PHE A N 1
ATOM 1821 C CA . PHE A 1 254 ? 14.181 -2.990 -13.456 1.00 90.69 254 PHE A CA 1
ATOM 1822 C C . PHE A 1 254 ? 14.256 -4.509 -13.526 1.00 90.69 254 PHE A C 1
ATOM 1824 O O . PHE A 1 254 ? 14.075 -5.088 -14.593 1.00 90.69 254 PHE A O 1
ATOM 1831 N N . GLU A 1 255 ? 14.453 -5.160 -12.384 1.00 83.56 255 GLU A N 1
ATOM 1832 C CA . GLU A 1 255 ? 14.335 -6.613 -12.226 1.00 83.56 255 GLU A CA 1
ATOM 1833 C C . GLU A 1 255 ? 13.053 -6.948 -11.462 1.00 83.56 255 GLU A C 1
ATOM 1835 O O . GLU A 1 255 ? 12.792 -6.374 -10.410 1.00 83.56 255 GLU A O 1
ATOM 1840 N N . VAL A 1 256 ? 12.262 -7.894 -11.959 1.00 79.31 256 VAL A N 1
ATOM 1841 C CA . VAL A 1 256 ? 11.127 -8.452 -11.218 1.00 79.31 256 VAL A CA 1
ATOM 1842 C C . VAL A 1 256 ? 11.666 -9.307 -10.079 1.00 79.31 256 VAL A C 1
ATOM 1844 O O . VAL A 1 256 ? 12.286 -10.336 -10.327 1.00 79.31 256 VAL A O 1
ATOM 1847 N N . THR A 1 257 ? 11.415 -8.918 -8.834 1.00 73.94 257 THR A N 1
ATOM 1848 C CA . THR A 1 257 ? 11.825 -9.710 -7.661 1.00 73.94 257 THR A CA 1
ATOM 1849 C C . THR A 1 257 ? 10.682 -10.510 -7.056 1.00 73.94 257 THR A C 1
ATOM 1851 O O . THR A 1 257 ? 10.937 -11.459 -6.324 1.00 73.94 257 THR A O 1
ATOM 1854 N N . ALA A 1 258 ? 9.439 -10.143 -7.369 1.00 67.44 258 ALA A N 1
ATOM 1855 C CA . ALA A 1 258 ? 8.232 -10.879 -7.016 1.00 67.44 258 ALA A CA 1
ATOM 1856 C C . ALA A 1 258 ? 7.037 -10.369 -7.835 1.00 67.44 258 ALA A C 1
ATOM 1858 O O . ALA A 1 258 ? 7.081 -9.289 -8.427 1.00 67.44 258 ALA A O 1
ATOM 1859 N N . GLY A 1 259 ? 5.952 -11.133 -7.845 1.00 70.88 259 GLY A N 1
ATOM 1860 C CA . GLY A 1 259 ? 4.670 -10.719 -8.399 1.00 70.88 259 GLY A CA 1
ATOM 1861 C C . GLY A 1 259 ? 3.632 -11.815 -8.230 1.00 70.88 259 GLY A C 1
ATOM 1862 O O . GLY A 1 259 ? 3.985 -12.971 -8.010 1.00 70.88 259 GLY A O 1
ATOM 1863 N N . GLU A 1 260 ? 2.364 -11.451 -8.357 1.00 73.88 260 GLU A N 1
ATOM 1864 C CA . GLU A 1 260 ? 1.240 -12.384 -8.303 1.00 73.88 260 GLU A CA 1
ATOM 1865 C C . GLU A 1 260 ? 0.344 -12.205 -9.522 1.00 73.88 260 GLU A C 1
ATOM 1867 O O . GLU A 1 260 ? 0.190 -11.104 -10.060 1.00 73.88 260 GLU A O 1
ATOM 1872 N N . SER A 1 261 ? -0.285 -13.297 -9.939 1.00 72.44 261 SER A N 1
ATOM 1873 C CA . SER A 1 261 ? -1.316 -13.318 -10.967 1.00 72.44 261 SER A CA 1
ATOM 1874 C C . SER A 1 261 ? -2.661 -13.746 -10.389 1.00 72.44 261 SER A C 1
ATOM 1876 O O . SER A 1 261 ? -2.720 -14.536 -9.450 1.00 72.44 261 SER A O 1
ATOM 1878 N N . GLU A 1 262 ? -3.758 -13.250 -10.970 1.00 69.38 262 GLU A N 1
ATOM 1879 C CA . GLU A 1 262 ? -5.122 -13.473 -10.460 1.00 69.38 262 GLU A CA 1
ATOM 1880 C C . GLU A 1 262 ? -5.442 -14.958 -10.221 1.00 69.38 262 GLU A C 1
ATOM 1882 O O . GLU A 1 262 ? -6.166 -15.291 -9.284 1.00 69.38 262 GLU A O 1
ATOM 1887 N N . LYS A 1 263 ? -4.955 -15.845 -11.095 1.00 62.56 263 LYS A N 1
ATOM 1888 C CA . LYS A 1 263 ? -5.267 -17.279 -11.052 1.00 62.56 263 LYS A CA 1
ATOM 1889 C C . LYS A 1 263 ? -4.060 -18.175 -10.812 1.00 62.56 263 LYS A C 1
ATOM 1891 O O . LYS A 1 263 ? -4.252 -19.283 -10.325 1.00 62.56 263 LYS A O 1
ATOM 1896 N N . GLY A 1 264 ? -2.861 -17.716 -11.169 1.00 51.81 264 GLY A N 1
ATOM 1897 C CA . GLY A 1 264 ? -1.621 -18.467 -10.974 1.00 51.81 264 GLY A CA 1
ATOM 1898 C C . GLY A 1 264 ? -0.956 -18.198 -9.624 1.00 51.81 264 GLY A C 1
ATOM 1899 O O . GLY A 1 264 ? -0.019 -18.897 -9.271 1.00 51.81 264 GLY A O 1
ATOM 1900 N N . GLY A 1 265 ? -1.414 -17.208 -8.851 1.00 62.75 265 GLY A N 1
ATOM 1901 C CA . GLY A 1 265 ? -0.741 -16.859 -7.602 1.00 62.75 265 GLY A CA 1
ATOM 1902 C C . GLY A 1 265 ? 0.682 -16.339 -7.867 1.00 62.75 265 GLY A C 1
ATOM 1903 O O . GLY A 1 265 ? 0.872 -15.633 -8.868 1.00 62.75 265 GLY A O 1
ATOM 1904 N N . PRO A 1 266 ? 1.661 -16.644 -6.998 1.00 60.94 266 PRO A N 1
ATOM 1905 C CA . PRO A 1 266 ? 3.029 -16.141 -7.098 1.00 60.94 266 PRO A CA 1
ATOM 1906 C C . PRO A 1 266 ? 3.717 -16.533 -8.408 1.00 60.94 266 PRO A C 1
ATOM 1908 O O . PRO A 1 266 ? 3.635 -17.678 -8.855 1.00 60.94 266 PRO A O 1
ATOM 1911 N N . LEU A 1 267 ? 4.433 -15.578 -8.999 1.00 61.47 267 LEU A N 1
ATOM 1912 C CA . LEU A 1 267 ? 5.241 -15.806 -10.190 1.00 61.47 267 LEU A CA 1
ATOM 1913 C C . LEU A 1 267 ? 6.412 -16.773 -9.916 1.00 61.47 267 LEU A C 1
ATOM 1915 O O . LEU A 1 267 ? 6.995 -16.722 -8.829 1.00 61.47 267 LEU A O 1
ATOM 1919 N N . PRO A 1 268 ? 6.777 -17.619 -10.900 1.00 54.69 268 PRO A N 1
ATOM 1920 C CA . PRO A 1 268 ? 7.912 -18.535 -10.808 1.00 54.69 268 PRO A CA 1
ATOM 1921 C C . PRO A 1 268 ? 9.265 -17.834 -10.953 1.00 54.69 268 PRO A C 1
ATOM 1923 O O . PRO A 1 268 ? 9.311 -16.720 -11.533 1.00 54.69 268 PRO A O 1
#

Nearest PDB structures (foldseek):
  5fid-assembly1_B  TM=3.936E-01  e=2.792E-01  Pyricularia oryzae
  6lej-assembly1_A  TM=1.657E-01  e=1.345E-01  Escherichia coli

Mean predicted aligned error: 15.29 Å

Solvent-accessible surface area (backbone atoms only — not comparable to full-atom values): 14452 Å² total; per-residue (Å²): 136,82,82,85,75,80,78,70,84,82,65,78,46,79,71,27,22,71,41,71,50,84,96,42,67,33,82,68,53,69,43,99,87,71,44,67,39,52,49,73,87,56,78,70,80,79,95,77,72,53,25,66,50,27,85,14,26,28,36,42,25,36,27,34,66,47,58,70,89,42,72,42,63,37,37,30,24,31,72,82,68,81,47,77,45,40,78,48,77,48,40,18,67,38,72,52,54,38,46,23,86,40,89,90,34,19,37,51,63,22,30,34,39,34,45,90,91,42,81,38,76,46,72,27,41,40,70,35,90,59,25,22,65,38,69,51,85,61,30,31,26,56,41,34,28,15,72,70,32,38,35,36,32,47,60,46,58,73,71,66,96,80,62,79,58,27,70,50,27,85,14,26,25,34,43,14,35,27,34,67,47,59,69,90,42,72,43,64,37,37,29,26,34,66,83,77,79,45,77,49,40,78,49,78,46,40,17,67,41,71,52,49,37,49,23,85,43,92,71,22,22,42,41,62,32,34,39,40,34,45,91,92,41,82,38,74,46,70,29,44,42,85,52,95,64,32,52,73,40,73,52,87,61,30,30,27,64,23,34,29,15,74,70,20,39,43,40,73

pLDDT: mean 75.5, std 15.23, range [40.78, 95.56]

Foldseek 3Di:
DDDDFDDPPVLLADDAQQDDTPPDGRNWDADPPQGIGHHQPDFDDPQPQFFWADQFWFKFKKAQQDDQVDKWWKWKAAPVNPDTQDTGIDGHRDIGMGGADDVLRHRPQWMWIDIPNDIWIDGGRSLATDAAQEDIVRIGTRWTQHSPRGIGHHQLDPHDPPDPQFQAPAFWFKWKKAQQDDQVDKKFKWKAAPPRPDTQDTGIDGHRDMHMGGADDDSRHGHQKMWIAIPNDIWIDGGRSPDGDAAQDDIPRIGTSWTQHSPRGIGD

Organism: NCBI:txid412755

Secondary structure (DSSP, 8-state):
---------SSSS---BT-EETTEE----EETTTEEPPBTTPPPP-SSS-B---S-EEEEEEEE-S-TT-EEEEEEEETTS-SEEEEEEEETT-EEEEE--STTS---SEEEEEETTEEEEEE-SSSS---BT-EETTEEEEEEEETTTEEBPBTTSPP-TTS------S-EEEEEEEE-S-TT-EEEEEEEETTS--EEEEEEEETT-EEEEE--STTS---SEEEEEETTEEEEEE-SSSS---TT-EETTEEEEEEEETTTEE--

InterPro domains:
  IPR055890 Domain of unknown function DUF7467 [PF24269] (4-27)
  IPR055890 Domain of unknown function DUF7467 [PF24269] (67-142)
  IPR055890 Domain of unknown function DUF7467 [PF24269] (182-257)

Radius of gyration: 19.39 Å; Cα contacts (8 Å, |Δi|>4): 679; chains: 1; bounding box: 46×44×64 Å